Protein AF-A0A9P8L328-F1 (afdb_monomer)

Organism: NCBI:txid265104

Foldseek 3Di:
DCCQAPNAHQWHWDDPDVVDIDIDGDPRHPVVPDDDDDDQDDAQGDPRADDWAKFKAQQPDPVRDTHPPHDADDPPDDRVRIDIDITHPPDPVPHDPDLLVRLVVVQVVCLVVCVVCVVPFPQDDVPDPDRGAREDEAEEEDCRVVNQVSSQVVLVVVLVCCVVVVHPPVSGHNHHYPYYHYYD

Radius of gyration: 19.97 Å; Cα contacts (8 Å, |Δi|>4): 281; chains: 1; bounding box: 53×41×53 Å

Mean predicted aligned error: 4.33 Å

Solvent-accessible surface area (backbone atoms only — not comparable to full-atom values): 10918 Å² total; per-residue (Å²): 106,58,54,47,42,75,67,41,24,58,32,31,75,42,77,79,47,97,96,39,75,48,76,43,78,43,95,75,20,52,54,81,83,42,92,80,86,86,76,55,66,50,52,60,28,84,88,27,56,85,44,84,27,64,21,20,33,47,75,84,46,89,82,72,58,70,38,79,70,60,68,78,65,57,92,93,51,67,64,87,46,41,47,76,48,75,41,38,65,81,51,73,87,70,34,62,92,46,61,63,56,40,27,53,52,52,50,51,47,50,48,51,50,40,63,76,37,48,93,76,24,72,18,49,47,94,95,52,97,58,73,50,59,27,65,39,72,48,73,32,50,53,74,26,62,58,42,50,62,47,30,51,53,52,36,52,51,52,39,52,31,36,74,75,62,81,33,62,67,91,85,44,75,43,56,38,78,73,46,80,48,72,48,118

InterPro domains:
  IPR001563 Peptidase S10, serine carboxypeptidase [PF00450] (1-184)
  IPR001563 Peptidase S10, serine carboxypeptidase [PTHR11802] (2-177)
  IPR029058 Alpha/Beta hydrolase fold [G3DSA:3.40.50.1820] (1-184)
  IPR029058 Alpha/Beta hydrolase fold [SSF53474] (1-178)

Secondary structure (DSSP, 8-state):
-HIIIIISSSEEEEEEETTEEEEEE-TT-GGGTS-------STTSTT--SS-EEEEEETT-TT-PPBSS--PPPTTS-GGGEEEEEE----GGGS-SSHHHHHHHHHHHHHHHHHH-GGG-TTB-TT-SSB--EEEEEEEETTHHHHHHHHHHHHHHHHHHHHTTSS-TTS---EEEEEEEEE-

pLDDT: mean 94.42, std 3.82, range [80.0, 98.5]

Structure (mmCIF, N/CA/C/O backbone):
data_AF-A0A9P8L328-F1
#
_entry.id   AF-A0A9P8L328-F1
#
loop_
_atom_site.group_PDB
_atom_site.id
_atom_site.type_symbol
_atom_site.label_atom_id
_atom_site.label_alt_id
_atom_site.label_comp_id
_atom_site.label_asym_id
_atom_site.label_entity_id
_atom_site.label_seq_id
_atom_site.pdbx_PDB_ins_code
_atom_site.Cartn_x
_atom_site.Cartn_y
_atom_site.Cartn_z
_atom_site.occupancy
_atom_site.B_iso_or_equiv
_atom_site.auth_seq_id
_atom_site.auth_comp_id
_atom_site.auth_asym_id
_atom_site.auth_atom_id
_atom_site.pdbx_PDB_model_num
ATOM 1 N N . MET A 1 1 ? 2.496 -3.212 -5.712 1.00 90.44 1 MET A N 1
ATOM 2 C CA . MET A 1 1 ? 1.717 -4.483 -5.743 1.00 90.44 1 MET A CA 1
ATOM 3 C C . MET A 1 1 ? 2.555 -5.773 -5.618 1.00 90.44 1 MET A C 1
ATOM 5 O O . MET A 1 1 ? 2.170 -6.797 -6.176 1.00 90.44 1 MET A O 1
ATOM 9 N N . ILE A 1 2 ? 3.660 -5.785 -4.859 1.00 93.69 2 ILE A N 1
ATOM 10 C CA . ILE A 1 2 ? 4.486 -7.001 -4.679 1.00 93.69 2 ILE A CA 1
ATOM 11 C C . ILE A 1 2 ? 3.719 -8.055 -3.860 1.00 93.69 2 ILE A C 1
ATOM 13 O O . ILE A 1 2 ? 3.477 -9.147 -4.374 1.00 93.69 2 ILE A O 1
ATOM 17 N N . GLY A 1 3 ? 3.178 -7.666 -2.698 1.00 94.69 3 GLY A N 1
ATOM 18 C CA . GLY A 1 3 ? 2.357 -8.526 -1.832 1.00 94.69 3 GLY A CA 1
ATOM 19 C C . GLY A 1 3 ? 1.279 -9.335 -2.548 1.00 94.69 3 GLY A C 1
ATOM 20 O O . GLY A 1 3 ? 1.154 -10.543 -2.349 1.00 94.69 3 GLY A O 1
ATOM 21 N N . MET A 1 4 ? 0.534 -8.684 -3.443 1.00 95.50 4 MET A N 1
ATOM 22 C CA . MET A 1 4 ? -0.602 -9.305 -4.123 1.00 95.50 4 MET A CA 1
ATOM 23 C C . MET A 1 4 ? -0.194 -10.368 -5.151 1.00 95.50 4 MET A C 1
ATOM 25 O O . MET A 1 4 ? -0.882 -11.376 -5.275 1.00 95.50 4 MET A O 1
ATOM 29 N N . PHE A 1 5 ? 0.886 -10.151 -5.906 1.00 94.75 5 PHE A N 1
ATOM 30 C CA . PHE A 1 5 ? 1.243 -11.024 -7.033 1.00 94.75 5 PHE A CA 1
ATOM 31 C C . PHE A 1 5 ? 2.443 -11.935 -6.768 1.00 94.75 5 PHE A C 1
ATOM 33 O O . PHE A 1 5 ? 2.587 -12.951 -7.444 1.00 94.75 5 PHE A O 1
ATOM 40 N N . GLN A 1 6 ? 3.320 -11.589 -5.827 1.00 93.81 6 GLN A N 1
ATOM 41 C CA . GLN A 1 6 ? 4.581 -12.306 -5.610 1.00 93.81 6 GLN A CA 1
ATOM 42 C C . GLN A 1 6 ? 4.660 -12.980 -4.238 1.00 93.81 6 GLN A C 1
ATOM 44 O O . GLN A 1 6 ? 5.399 -13.952 -4.098 1.00 93.81 6 GLN A O 1
ATOM 49 N N . GLU A 1 7 ? 3.848 -12.557 -3.266 1.00 94.88 7 GLU A N 1
ATOM 50 C CA . GLU A 1 7 ? 3.974 -13.022 -1.882 1.00 94.88 7 GLU A CA 1
ATOM 51 C C . GLU A 1 7 ? 2.734 -13.782 -1.389 1.00 94.88 7 GLU A C 1
ATOM 53 O O . GLU A 1 7 ? 2.679 -15.009 -1.475 1.00 94.88 7 GLU A O 1
ATOM 58 N N . ASN A 1 8 ? 1.733 -13.075 -0.859 1.00 95.56 8 ASN A N 1
ATOM 59 C CA . ASN A 1 8 ? 0.643 -13.656 -0.072 1.00 95.56 8 ASN A CA 1
ATOM 60 C C . ASN A 1 8 ? -0.752 -13.441 -0.675 1.00 95.56 8 ASN A C 1
ATOM 62 O O . ASN A 1 8 ? -1.744 -13.809 -0.046 1.00 95.56 8 ASN A O 1
ATOM 66 N N . GLY A 1 9 ? -0.842 -12.862 -1.872 1.00 96.75 9 GLY A N 1
ATOM 67 C CA . GLY A 1 9 ? -2.117 -12.676 -2.554 1.00 96.75 9 GLY A CA 1
ATOM 68 C C . GLY A 1 9 ? -2.703 -13.948 -3.174 1.00 96.75 9 GLY A C 1
ATOM 69 O O . GLY A 1 9 ? -2.086 -15.019 -3.152 1.00 96.75 9 GLY A O 1
ATOM 70 N N . PRO A 1 10 ? -3.909 -13.828 -3.754 1.00 96.94 10 PRO A N 1
ATOM 71 C CA . PRO A 1 10 ? -4.712 -14.965 -4.211 1.00 96.94 10 PRO A CA 1
ATOM 72 C C . PRO A 1 10 ? -4.112 -15.701 -5.411 1.00 96.94 10 PRO A C 1
ATOM 74 O O . PRO A 1 10 ? -4.444 -16.858 -5.675 1.00 96.94 10 PRO A O 1
ATOM 77 N N . CYS A 1 11 ? -3.248 -15.038 -6.179 1.00 95.69 11 CYS A N 1
ATOM 78 C CA . CYS A 1 11 ? -2.655 -15.593 -7.384 1.00 95.69 11 CYS A CA 1
ATOM 79 C C . CYS A 1 11 ? -1.232 -15.080 -7.606 1.00 95.69 11 CYS A C 1
ATOM 81 O O . CYS A 1 11 ? -0.820 -14.068 -7.045 1.00 95.69 11 CYS A O 1
ATOM 83 N N . GLU A 1 12 ? -0.490 -15.791 -8.442 1.00 95.12 12 GLU A N 1
ATOM 84 C CA . GLU A 1 12 ? 0.842 -15.416 -8.901 1.00 95.12 12 GLU A CA 1
ATOM 85 C C . GLU A 1 12 ? 0.882 -15.310 -10.424 1.00 95.12 12 GLU A C 1
ATOM 87 O O . GLU A 1 12 ? 0.119 -15.980 -11.129 1.00 95.12 12 GLU A O 1
ATOM 92 N N . VAL A 1 13 ? 1.765 -14.451 -10.933 1.00 95.19 13 VAL A N 1
ATOM 93 C CA . VAL A 1 13 ? 2.001 -14.315 -12.374 1.00 95.19 13 VAL A CA 1
ATOM 94 C C . VAL A 1 13 ? 2.952 -15.421 -12.825 1.00 95.19 13 VAL A C 1
ATOM 96 O O . VAL A 1 13 ? 4.050 -15.553 -12.293 1.00 95.19 13 VAL A O 1
ATOM 99 N N . VAL A 1 14 ? 2.541 -16.196 -13.827 1.00 95.31 14 VAL A N 1
ATOM 100 C CA . VAL A 1 14 ? 3.309 -17.321 -14.380 1.00 95.31 14 VAL A CA 1
ATOM 101 C C . VAL A 1 14 ? 3.415 -17.223 -15.898 1.00 95.31 14 VAL A C 1
ATOM 103 O O . VAL A 1 14 ? 2.524 -16.695 -16.569 1.00 95.31 14 VAL A O 1
ATOM 106 N N . GLU A 1 15 ? 4.494 -17.767 -16.457 1.00 96.56 15 GLU A N 1
ATOM 107 C CA . GLU A 1 15 ? 4.615 -17.967 -17.900 1.00 96.56 15 GLU A CA 1
ATOM 108 C C . GLU A 1 15 ? 3.842 -19.234 -18.303 1.00 96.56 15 GLU A C 1
ATOM 110 O O . GLU A 1 15 ? 4.204 -20.349 -17.934 1.00 96.56 15 GLU A O 1
ATOM 115 N N . LEU A 1 16 ? 2.747 -19.062 -19.046 1.00 95.50 16 LEU A N 1
ATOM 116 C CA . LEU A 1 16 ? 1.892 -20.161 -19.512 1.00 95.50 16 LEU A CA 1
ATOM 117 C C . LEU A 1 16 ? 2.441 -20.813 -20.789 1.00 95.50 16 LEU A C 1
ATOM 119 O O . LEU A 1 16 ? 2.220 -21.993 -21.047 1.00 95.50 16 LEU A O 1
ATOM 123 N N . ALA A 1 17 ? 3.127 -20.021 -21.609 1.00 95.50 17 ALA A N 1
ATOM 124 C CA . ALA A 1 17 ? 3.868 -20.434 -22.794 1.00 95.50 17 ALA A CA 1
ATOM 125 C C . ALA A 1 17 ? 4.907 -19.352 -23.107 1.00 95.50 17 ALA A C 1
ATOM 127 O O . ALA A 1 17 ? 4.785 -18.239 -22.606 1.00 95.50 17 ALA A O 1
ATOM 128 N N . ARG A 1 18 ? 5.879 -19.639 -23.982 1.00 95.75 18 ARG A N 1
ATOM 129 C CA . ARG A 1 18 ? 6.946 -18.688 -24.337 1.00 95.75 18 ARG A CA 1
ATOM 130 C C . ARG A 1 18 ? 6.387 -17.301 -24.691 1.00 95.75 18 ARG A C 1
ATOM 132 O O . ARG A 1 18 ? 5.722 -17.149 -25.718 1.00 95.75 18 ARG A O 1
ATOM 139 N N . GLY A 1 19 ? 6.676 -16.305 -23.855 1.00 92.31 19 GLY A N 1
ATOM 140 C CA . GLY A 1 19 ? 6.232 -14.916 -24.021 1.00 92.31 19 GLY A CA 1
ATOM 141 C C . GLY A 1 19 ? 4.744 -14.660 -23.740 1.00 92.31 19 GLY A C 1
ATOM 142 O O . GLY A 1 19 ? 4.239 -13.594 -24.085 1.00 92.31 19 GLY A O 1
ATOM 143 N N . LYS A 1 20 ? 4.023 -15.616 -23.143 1.00 96.00 20 LYS A N 1
ATOM 144 C CA . LYS A 1 20 ? 2.618 -15.486 -22.735 1.00 96.00 20 LYS A CA 1
ATOM 145 C C . LYS A 1 20 ? 2.495 -15.680 -21.231 1.00 96.00 20 LYS A C 1
ATOM 147 O O . LYS A 1 20 ? 2.644 -16.791 -20.727 1.00 96.00 20 LYS A O 1
ATOM 152 N N . PHE A 1 21 ? 2.156 -14.601 -20.539 1.00 95.31 21 PHE A N 1
ATOM 153 C CA . PHE A 1 21 ? 1.958 -14.593 -19.095 1.00 95.31 21 PHE A CA 1
ATOM 154 C C . PHE A 1 21 ? 0.471 -14.651 -18.746 1.00 95.31 21 PHE A C 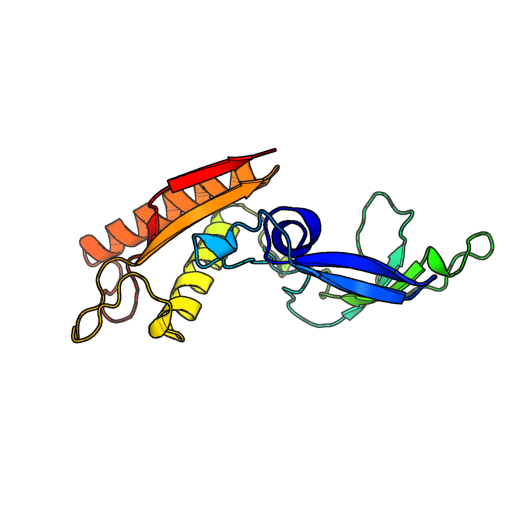1
ATOM 156 O O . PHE A 1 21 ? -0.374 -14.130 -19.475 1.00 95.31 21 PHE A O 1
ATOM 163 N N . GLY A 1 22 ? 0.159 -15.284 -17.624 1.00 96.12 22 GLY A N 1
ATOM 164 C CA . GLY A 1 22 ? -1.169 -15.291 -17.023 1.00 96.12 22 GLY A CA 1
ATOM 165 C C . GLY A 1 22 ? -1.064 -15.418 -15.511 1.00 96.12 22 GLY A C 1
ATOM 166 O O . GLY A 1 22 ? 0.029 -15.330 -14.954 1.00 96.12 22 GLY A O 1
ATOM 167 N N . THR A 1 23 ? -2.193 -15.624 -14.844 1.00 95.69 23 THR A N 1
ATOM 168 C CA . THR A 1 23 ? -2.228 -15.830 -13.395 1.00 95.69 23 THR A CA 1
ATOM 169 C C . THR A 1 23 ? -2.610 -17.263 -13.050 1.00 95.69 23 THR A C 1
ATOM 171 O O . THR A 1 23 ? -3.415 -17.898 -13.734 1.00 95.69 23 THR A O 1
ATOM 174 N N . LYS A 1 24 ? -2.030 -17.777 -11.966 1.00 95.38 24 LYS A N 1
ATOM 175 C CA . LYS A 1 24 ? -2.390 -19.057 -11.350 1.00 95.38 24 LYS A CA 1
ATOM 176 C C . LYS A 1 24 ? -2.744 -18.814 -9.885 1.00 95.38 24 LYS A C 1
ATOM 178 O O . LYS A 1 24 ? -2.057 -18.054 -9.213 1.00 95.38 24 LYS A O 1
ATOM 183 N N . ALA A 1 25 ? -3.809 -19.447 -9.393 1.00 96.25 25 ALA A N 1
ATOM 184 C CA . ALA A 1 25 ? -4.188 -19.357 -7.985 1.00 96.25 25 ALA A CA 1
ATOM 185 C C . ALA A 1 25 ? -3.077 -19.898 -7.068 1.00 96.25 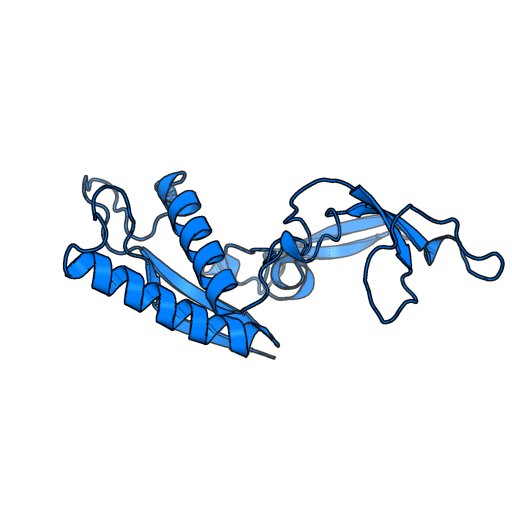25 ALA A C 1
ATOM 187 O O . ALA A 1 25 ? -2.458 -20.921 -7.375 1.00 96.25 25 ALA A O 1
ATOM 188 N N . ARG A 1 26 ? -2.846 -19.219 -5.940 1.00 94.81 26 ARG A N 1
ATOM 189 C CA . ARG A 1 26 ? -1.847 -19.602 -4.941 1.00 94.81 26 ARG A CA 1
ATOM 190 C C . ARG A 1 26 ? -2.442 -20.612 -3.958 1.00 94.81 26 ARG A C 1
ATOM 192 O O . ARG A 1 26 ? -3.555 -20.447 -3.448 1.00 94.81 26 ARG A O 1
ATOM 199 N N . ASP A 1 27 ? -1.676 -21.652 -3.642 1.00 94.25 27 ASP A N 1
ATOM 200 C CA . ASP A 1 27 ? -2.104 -22.665 -2.668 1.00 94.25 27 ASP A CA 1
ATOM 201 C C . ASP A 1 27 ? -2.159 -22.111 -1.235 1.00 94.25 27 ASP A C 1
ATOM 203 O O . ASP A 1 27 ? -3.006 -22.518 -0.444 1.00 94.25 27 ASP A O 1
ATOM 207 N N . TRP A 1 28 ? -1.313 -21.122 -0.935 1.00 94.12 28 TRP A N 1
ATOM 208 C CA . TRP A 1 28 ? -1.134 -20.524 0.394 1.00 94.12 28 TRP A CA 1
ATOM 209 C C . TRP A 1 28 ? -1.374 -19.005 0.416 1.00 94.12 28 TRP A C 1
ATOM 211 O O . TRP A 1 28 ? -0.710 -18.278 1.154 1.00 94.12 28 TRP A O 1
ATOM 221 N N . GLY A 1 29 ? -2.302 -18.516 -0.412 1.00 95.94 29 GLY A N 1
ATOM 222 C CA . GLY A 1 29 ? -2.766 -17.128 -0.346 1.00 95.94 29 GLY A CA 1
ATOM 223 C C . GLY A 1 29 ? -3.466 -16.840 0.985 1.00 95.94 29 GLY A C 1
ATOM 224 O O . GLY A 1 29 ? -4.205 -17.679 1.510 1.00 95.94 29 GLY A O 1
ATOM 225 N N . TRP A 1 30 ? -3.215 -15.669 1.566 1.00 95.88 30 TRP A N 1
ATOM 226 C CA . TRP A 1 30 ? -3.820 -15.269 2.841 1.00 95.88 30 TRP A CA 1
ATOM 227 C C . TRP A 1 30 ? -5.321 -14.962 2.705 1.00 95.88 30 TRP A C 1
ATOM 229 O O . TRP A 1 30 ? -6.051 -14.979 3.698 1.00 95.88 30 TRP A O 1
ATOM 239 N N . ASP A 1 31 ? -5.800 -14.747 1.478 1.00 95.00 31 ASP A N 1
ATOM 240 C CA . ASP A 1 31 ? -7.212 -14.551 1.138 1.00 95.00 31 ASP A CA 1
ATOM 241 C C . ASP A 1 31 ? -8.093 -15.763 1.499 1.00 95.00 31 ASP A C 1
ATOM 243 O O . ASP A 1 31 ? -9.305 -15.642 1.657 1.00 95.00 31 ASP A O 1
ATOM 247 N N . ARG A 1 32 ? -7.486 -16.936 1.722 1.00 94.31 32 ARG A N 1
ATOM 248 C CA . ARG A 1 32 ? -8.190 -18.153 2.158 1.00 94.31 32 ARG A CA 1
ATOM 249 C C . ARG A 1 32 ? -8.788 -18.065 3.560 1.00 94.31 32 ARG A C 1
ATOM 251 O O . ARG A 1 32 ? -9.722 -18.804 3.864 1.00 94.31 32 ARG A O 1
ATOM 258 N N . SER A 1 33 ? -8.249 -17.191 4.404 1.00 93.31 33 SER A N 1
ATOM 259 C CA . SER A 1 33 ? -8.665 -17.045 5.805 1.00 93.31 33 SER A CA 1
ATOM 260 C C . SER A 1 33 ? -9.038 -15.608 6.161 1.00 93.31 33 SER A C 1
ATOM 262 O O . SER A 1 33 ? -9.329 -15.317 7.321 1.00 93.31 33 SER A O 1
ATOM 264 N N . SER A 1 34 ? -8.968 -14.672 5.214 1.00 93.00 34 SER A N 1
ATOM 265 C CA . SER A 1 34 ? -9.132 -13.240 5.473 1.00 93.00 34 SER A CA 1
ATOM 266 C C . SER A 1 34 ? -9.556 -12.488 4.217 1.00 93.00 34 SER A C 1
ATOM 268 O O . SER A 1 34 ? -9.229 -12.882 3.107 1.00 93.00 34 SER A O 1
ATOM 270 N N . ASN A 1 35 ? -10.233 -11.355 4.392 1.00 93.88 35 ASN A N 1
ATOM 271 C CA . ASN A 1 35 ? -10.377 -10.373 3.319 1.00 93.88 35 ASN A CA 1
ATOM 272 C C . ASN A 1 35 ? -9.171 -9.433 3.369 1.00 93.88 35 ASN A C 1
ATOM 274 O O . ASN A 1 35 ? -8.864 -8.900 4.436 1.00 93.88 35 ASN A O 1
ATOM 278 N N . ILE A 1 36 ? -8.490 -9.233 2.240 1.00 96.00 36 ILE A N 1
ATOM 279 C CA . ILE A 1 36 ? -7.229 -8.482 2.188 1.00 96.00 36 ILE A CA 1
ATOM 280 C C . ILE A 1 36 ? -7.368 -7.298 1.248 1.00 96.00 36 ILE A C 1
ATOM 282 O O . ILE A 1 36 ? -7.897 -7.423 0.145 1.00 96.00 36 ILE A O 1
ATOM 286 N N . ILE A 1 37 ? -6.853 -6.155 1.689 1.00 96.06 37 ILE A N 1
ATOM 287 C CA . ILE A 1 37 ? -6.741 -4.943 0.886 1.00 96.06 37 ILE A CA 1
ATOM 288 C C . ILE A 1 37 ? -5.253 -4.682 0.664 1.00 96.06 37 ILE A C 1
ATOM 290 O O . ILE A 1 37 ? -4.507 -4.477 1.621 1.00 96.06 37 ILE A O 1
ATOM 294 N N . TYR A 1 38 ? -4.834 -4.670 -0.599 1.00 97.06 38 TYR A N 1
ATOM 295 C CA . TYR A 1 38 ? -3.501 -4.232 -1.002 1.00 97.06 38 TYR A CA 1
ATOM 296 C C . TYR A 1 38 ? -3.568 -2.774 -1.434 1.00 97.06 38 TYR A C 1
ATOM 298 O O . TYR A 1 38 ? -4.423 -2.400 -2.235 1.00 97.06 38 TYR A O 1
ATOM 306 N N . VAL A 1 39 ? -2.661 -1.955 -0.912 1.00 97.19 39 VAL A N 1
ATOM 307 C CA . VAL A 1 39 ? -2.661 -0.512 -1.151 1.00 97.19 39 VAL A CA 1
ATOM 308 C C . VAL A 1 39 ? -1.286 -0.108 -1.651 1.00 97.19 39 VAL A C 1
ATOM 310 O O . VAL A 1 39 ? -0.298 -0.277 -0.939 1.00 97.19 39 VAL A O 1
ATOM 313 N N . ASP A 1 40 ? -1.215 0.433 -2.865 1.00 97.50 40 ASP A N 1
ATOM 314 C CA . ASP A 1 40 ? -0.018 1.150 -3.292 1.00 97.50 40 ASP A CA 1
ATOM 315 C C . ASP A 1 40 ? -0.037 2.524 -2.614 1.00 97.50 40 ASP A C 1
ATOM 317 O O . ASP A 1 40 ? -0.978 3.303 -2.777 1.00 97.50 40 ASP A O 1
ATOM 321 N N . GLN A 1 41 ? 0.975 2.805 -1.802 1.00 96.31 41 GLN A N 1
ATOM 322 C CA . GLN A 1 41 ? 1.092 4.057 -1.063 1.00 96.31 41 GLN A CA 1
ATOM 323 C C . GLN A 1 41 ? 2.568 4.381 -0.805 1.00 96.31 41 GLN A C 1
ATOM 325 O O . GLN A 1 41 ? 3.366 3.444 -0.686 1.00 96.31 41 GLN A O 1
ATOM 330 N N . PRO A 1 42 ? 2.934 5.666 -0.646 1.00 96.19 42 PRO A N 1
ATOM 331 C CA . PRO A 1 42 ? 2.090 6.864 -0.768 1.00 96.19 42 PRO A CA 1
ATOM 332 C C . PRO A 1 42 ? 1.735 7.203 -2.227 1.00 96.19 42 PRO A C 1
ATOM 334 O O . PRO A 1 42 ? 1.919 6.391 -3.131 1.00 96.19 42 PRO A O 1
ATOM 337 N N . ASN A 1 43 ? 1.197 8.402 -2.469 1.00 95.94 43 ASN A N 1
ATOM 338 C CA . ASN A 1 43 ? 0.999 8.877 -3.835 1.00 95.94 43 ASN A CA 1
ATOM 339 C C . ASN A 1 43 ? 2.311 8.806 -4.643 1.00 95.94 43 ASN A C 1
ATOM 341 O O . ASN A 1 43 ? 3.390 9.036 -4.095 1.00 95.94 43 ASN A O 1
ATOM 345 N N . GLN A 1 44 ? 2.201 8.530 -5.940 1.00 93.94 44 GLN A N 1
ATOM 346 C CA . GLN A 1 44 ? 3.277 8.197 -6.884 1.00 93.94 44 GLN A CA 1
ATOM 347 C C . GLN A 1 44 ? 3.874 6.786 -6.767 1.00 93.94 44 GLN A C 1
ATOM 349 O O . GLN A 1 44 ? 4.796 6.458 -7.513 1.00 93.94 44 GLN A O 1
ATOM 354 N N . VAL A 1 45 ? 3.355 5.926 -5.884 1.00 94.00 45 VAL A N 1
ATOM 355 C CA . VAL A 1 45 ? 3.727 4.505 -5.841 1.00 94.00 45 VAL A CA 1
ATOM 356 C C . VAL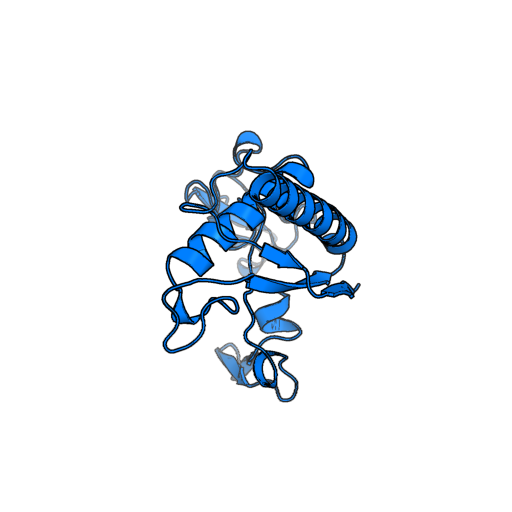 A 1 45 ? 2.757 3.687 -6.684 1.00 94.00 45 VAL A C 1
ATOM 358 O O . VAL A 1 45 ? 1.546 3.769 -6.495 1.00 94.00 45 VAL A O 1
ATOM 361 N N . GLY A 1 46 ? 3.294 2.852 -7.578 1.00 93.12 46 GLY A N 1
ATOM 362 C CA . GLY A 1 46 ? 2.515 1.895 -8.367 1.00 93.12 46 GLY A CA 1
ATOM 363 C C . GLY A 1 46 ? 1.364 2.559 -9.124 1.00 93.12 46 GLY A C 1
ATOM 364 O O . GLY A 1 46 ? 1.603 3.383 -10.004 1.00 93.12 46 GLY A O 1
ATOM 365 N N . PHE A 1 47 ? 0.124 2.196 -8.784 1.00 94.62 47 PHE A N 1
ATOM 366 C CA . PHE A 1 47 ? -1.080 2.775 -9.398 1.00 94.62 47 PHE A CA 1
ATOM 367 C C . PHE A 1 47 ? -1.674 3.982 -8.658 1.00 94.62 47 PHE A C 1
ATOM 369 O O . PHE A 1 47 ? -2.662 4.545 -9.125 1.00 94.62 47 PHE A O 1
ATOM 376 N N . SER A 1 48 ? -1.102 4.400 -7.531 1.00 96.19 48 SER A N 1
ATOM 377 C CA . SER A 1 48 ? -1.513 5.626 -6.844 1.00 96.19 48 SER A CA 1
ATOM 378 C C . SER A 1 48 ? -0.797 6.817 -7.471 1.00 96.19 48 SER A C 1
ATOM 380 O O . SER A 1 48 ? 0.417 6.939 -7.328 1.00 96.19 48 SER A O 1
ATOM 382 N N . TYR A 1 49 ? -1.527 7.689 -8.172 1.00 95.94 49 TYR A N 1
ATOM 383 C CA . TYR A 1 49 ? -0.960 8.846 -8.874 1.00 95.94 49 TYR A CA 1
ATOM 384 C C . TYR A 1 49 ? -1.782 10.126 -8.674 1.00 95.94 49 TYR A C 1
ATOM 386 O O . TYR A 1 49 ? -2.990 10.084 -8.443 1.00 95.94 49 TYR A O 1
ATOM 394 N N . ASP A 1 50 ? -1.122 11.280 -8.810 1.00 95.75 50 ASP A N 1
ATOM 395 C CA . ASP A 1 50 ? -1.764 12.600 -8.840 1.00 95.75 50 ASP A CA 1
ATOM 396 C C . ASP A 1 50 ? -2.262 12.970 -10.240 1.00 95.75 50 ASP A C 1
ATOM 398 O O . ASP A 1 50 ? -3.436 13.271 -10.439 1.00 95.75 50 ASP A O 1
ATOM 402 N N . SER A 1 51 ? -1.363 12.944 -11.221 1.00 96.00 51 SER A N 1
ATOM 403 C CA . SER A 1 51 ? -1.650 13.277 -12.611 1.00 96.00 51 SER A CA 1
ATOM 404 C C . SER A 1 51 ? -0.884 12.320 -13.515 1.00 96.00 51 SER A C 1
ATOM 406 O O . SER A 1 51 ? 0.307 12.107 -13.277 1.00 96.00 51 SER A O 1
ATOM 408 N N . PRO A 1 52 ? -1.529 11.750 -14.548 1.00 95.31 52 PRO A N 1
ATOM 409 C CA . PRO A 1 52 ? -0.846 10.872 -15.480 1.00 95.31 52 PRO A CA 1
ATOM 410 C C . PRO A 1 52 ? 0.166 11.686 -16.294 1.00 95.31 52 PRO A C 1
ATOM 412 O O . PRO A 1 52 ? -0.175 12.709 -16.892 1.00 95.31 52 PRO A O 1
ATOM 415 N N . ALA A 1 53 ? 1.409 11.223 -16.329 1.00 95.00 53 ALA A N 1
ATOM 416 C CA . ALA A 1 53 ? 2.499 11.812 -17.089 1.00 95.00 53 ALA A CA 1
ATOM 417 C C . ALA A 1 53 ? 3.167 10.739 -17.947 1.00 95.00 53 ALA A C 1
ATOM 419 O O . ALA A 1 53 ? 3.472 9.644 -17.479 1.00 95.00 53 ALA A O 1
ATOM 420 N N . ASN A 1 54 ? 3.402 11.048 -19.220 1.00 96.25 54 ASN A N 1
ATOM 421 C CA . ASN A 1 54 ? 4.160 10.149 -20.079 1.00 96.25 54 ASN A CA 1
ATOM 422 C C . ASN A 1 54 ? 5.625 10.176 -19.650 1.00 96.25 54 ASN A C 1
ATOM 424 O O . ASN A 1 54 ? 6.211 11.255 -19.553 1.00 96.25 54 ASN A O 1
ATOM 428 N N . GLY A 1 55 ? 6.213 9.001 -19.458 1.00 94.12 55 GLY A N 1
ATOM 429 C CA . GLY A 1 55 ? 7.624 8.851 -19.126 1.00 94.12 55 GLY A CA 1
ATOM 430 C C . GLY A 1 55 ? 8.229 7.587 -19.724 1.00 94.12 55 GLY A C 1
ATOM 431 O O . GLY A 1 55 ? 7.540 6.769 -20.347 1.00 94.12 55 GLY A O 1
ATOM 432 N N . SER A 1 56 ? 9.527 7.435 -19.505 1.00 93.62 56 SER A N 1
ATOM 433 C CA . SER A 1 56 ? 10.292 6.241 -19.862 1.00 93.62 56 SER A CA 1
ATOM 434 C C . SER A 1 56 ? 10.939 5.652 -18.619 1.00 93.62 56 SER A C 1
ATOM 436 O O . SER A 1 56 ? 11.459 6.384 -17.790 1.00 93.62 56 SER A O 1
ATOM 438 N N . PHE A 1 57 ? 10.920 4.334 -18.478 1.00 93.06 57 PHE A N 1
ATOM 439 C CA . PHE A 1 57 ? 11.514 3.637 -17.345 1.00 93.06 57 PHE A CA 1
ATOM 440 C C . PHE A 1 57 ? 12.702 2.803 -17.818 1.00 93.06 57 PHE A C 1
ATOM 442 O O . PHE A 1 57 ? 12.520 1.848 -18.578 1.00 93.06 57 PHE A O 1
ATOM 449 N N . ASP A 1 58 ? 13.905 3.168 -17.379 1.00 92.50 58 ASP A N 1
ATOM 450 C CA . ASP A 1 58 ? 15.120 2.397 -17.640 1.00 92.50 58 ASP A CA 1
ATOM 451 C C . ASP A 1 58 ? 15.236 1.271 -16.608 1.00 92.50 58 ASP A C 1
ATOM 453 O O . ASP A 1 58 ? 15.468 1.509 -15.425 1.00 92.50 58 ASP A O 1
ATOM 457 N N . LEU A 1 59 ? 15.095 0.024 -17.054 1.00 91.62 59 LEU A N 1
ATOM 458 C CA . LEU A 1 59 ? 15.227 -1.152 -16.189 1.00 91.62 59 LEU A CA 1
ATOM 459 C C . LEU A 1 59 ? 16.655 -1.347 -15.655 1.00 91.62 59 LEU A C 1
ATOM 461 O O . LEU A 1 59 ? 16.856 -2.181 -14.774 1.00 91.62 59 LEU A O 1
ATOM 465 N N . LEU A 1 60 ? 17.636 -0.629 -16.209 1.00 90.69 60 LEU A N 1
ATOM 466 C CA . LEU A 1 60 ? 19.036 -0.667 -15.791 1.00 90.69 60 LEU A CA 1
ATOM 467 C C . LEU A 1 60 ? 19.443 0.540 -14.935 1.00 90.69 60 LEU A C 1
ATOM 469 O O . LEU A 1 60 ? 20.595 0.593 -14.509 1.00 90.69 60 LEU A O 1
ATOM 473 N N . ASP A 1 61 ? 18.548 1.504 -14.708 1.00 88.06 61 ASP A N 1
ATOM 474 C CA . ASP A 1 61 ? 18.807 2.608 -13.788 1.00 88.06 61 ASP A CA 1
ATOM 475 C C . ASP A 1 61 ? 18.499 2.182 -12.347 1.00 88.06 61 ASP A C 1
ATOM 477 O O . ASP A 1 61 ? 17.360 1.867 -11.986 1.00 88.06 61 ASP A O 1
ATOM 481 N N . ASP A 1 62 ? 19.528 2.215 -11.501 1.00 85.31 62 ASP A N 1
ATOM 482 C CA . ASP A 1 62 ? 19.422 1.897 -10.077 1.00 85.31 62 ASP A CA 1
ATOM 483 C C . ASP A 1 62 ? 18.489 2.858 -9.327 1.00 85.31 62 ASP A C 1
ATOM 485 O O . ASP A 1 62 ? 17.946 2.488 -8.283 1.00 85.31 62 ASP A O 1
ATOM 489 N N . SER A 1 63 ? 18.257 4.068 -9.855 1.00 82.62 63 SER A N 1
ATOM 490 C CA . SER A 1 63 ? 17.321 5.022 -9.255 1.00 82.62 63 SER A CA 1
ATOM 491 C C . SER A 1 63 ? 15.869 4.534 -9.302 1.00 82.62 63 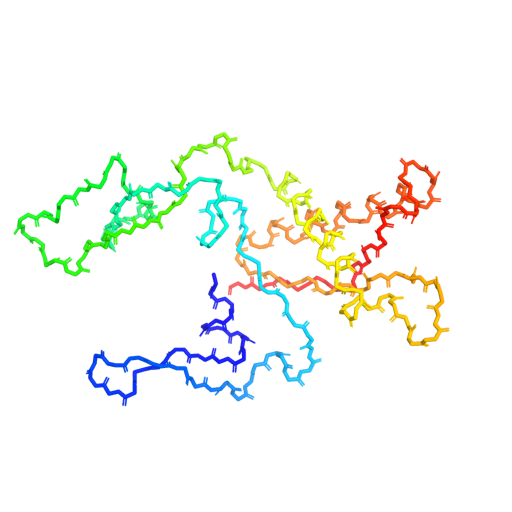SER A C 1
ATOM 493 O O . SER A 1 63 ? 15.063 4.954 -8.470 1.00 82.62 63 SER A O 1
ATOM 495 N N . ARG A 1 64 ? 15.541 3.633 -10.246 1.00 80.88 64 ARG A N 1
ATOM 496 C CA . ARG A 1 64 ? 14.196 3.080 -10.489 1.00 80.88 64 ARG A CA 1
ATOM 497 C C . ARG A 1 64 ? 13.096 4.144 -10.556 1.00 80.88 64 ARG A C 1
ATOM 499 O O . ARG A 1 64 ? 11.949 3.866 -10.2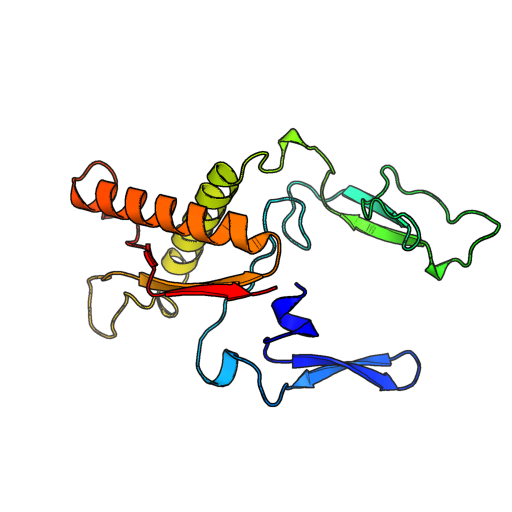06 1.00 80.88 64 ARG A O 1
ATOM 506 N N . ASN A 1 65 ? 13.436 5.348 -11.005 1.00 87.56 65 ASN A N 1
ATOM 507 C CA . ASN A 1 65 ? 12.481 6.421 -11.223 1.00 87.56 65 ASN A CA 1
ATOM 508 C C . ASN A 1 65 ? 12.161 6.538 -12.716 1.00 87.56 65 ASN A C 1
ATOM 510 O O . ASN A 1 65 ? 13.052 6.375 -13.550 1.00 87.56 65 ASN A O 1
ATOM 514 N N . PRO A 1 66 ? 10.908 6.848 -13.083 1.00 91.69 66 PRO A N 1
ATOM 515 C CA . PRO A 1 66 ? 10.606 7.200 -14.459 1.00 91.69 66 PRO A CA 1
ATOM 516 C C . PRO A 1 66 ? 11.311 8.504 -14.860 1.00 91.69 66 PRO A C 1
ATOM 518 O O . PRO A 1 66 ? 11.435 9.441 -14.069 1.00 91.69 66 PRO A O 1
ATOM 521 N N . ILE A 1 67 ? 11.729 8.562 -16.117 1.00 92.19 67 ILE A N 1
ATOM 522 C CA . ILE A 1 67 ? 12.375 9.698 -16.767 1.00 92.19 67 ILE A CA 1
ATOM 523 C C . ILE A 1 67 ? 11.299 10.545 -17.456 1.00 92.19 67 ILE A C 1
ATOM 525 O O . ILE A 1 67 ? 10.442 10.012 -18.172 1.00 92.19 67 ILE A O 1
ATOM 529 N N . TYR A 1 68 ? 11.362 11.863 -17.243 1.00 92.25 68 TYR A N 1
ATOM 530 C CA . TYR A 1 68 ? 10.445 12.846 -17.821 1.00 92.25 68 TYR A CA 1
ATOM 531 C C . TYR A 1 68 ? 11.221 13.974 -18.520 1.00 92.25 68 TYR A C 1
ATOM 533 O O . TYR A 1 68 ? 12.090 14.578 -17.885 1.00 92.25 68 TYR A O 1
ATOM 541 N N . PRO A 1 69 ? 10.874 14.344 -19.770 1.00 92.62 69 PRO A N 1
ATOM 542 C CA . PRO A 1 69 ? 9.900 13.696 -20.667 1.00 92.62 69 PRO A CA 1
ATOM 543 C C . PRO A 1 69 ? 10.361 12.291 -21.129 1.00 92.62 69 PRO A C 1
ATOM 545 O O . PRO A 1 69 ? 11.496 11.920 -20.849 1.00 92.62 69 PRO A O 1
ATOM 548 N N . PRO A 1 70 ? 9.516 11.502 -21.831 1.00 92.25 70 PRO A N 1
ATOM 549 C CA . PRO A 1 70 ? 9.922 10.200 -22.360 1.00 92.25 70 PRO A CA 1
ATOM 550 C C . PRO A 1 70 ? 11.149 10.304 -23.270 1.00 92.25 70 PRO A C 1
ATOM 552 O O . PRO A 1 70 ? 11.218 11.183 -24.133 1.00 92.25 70 PRO A O 1
ATOM 555 N N . GLU A 1 71 ? 12.066 9.355 -23.130 1.00 91.75 71 GLU A N 1
ATOM 556 C CA . GLU A 1 71 ? 13.300 9.258 -23.904 1.00 91.75 71 GLU A CA 1
ATOM 557 C C . GLU A 1 71 ? 13.311 8.009 -24.797 1.00 91.75 71 GLU A C 1
ATOM 559 O O . GLU A 1 71 ? 12.612 7.019 -24.567 1.00 91.75 71 GLU A O 1
ATOM 564 N N . SER A 1 72 ? 14.120 8.047 -25.856 1.00 89.69 72 SER A N 1
ATOM 565 C CA . SER A 1 72 ? 14.388 6.875 -26.691 1.00 89.69 72 SER A CA 1
ATOM 566 C C . SER A 1 72 ? 15.428 5.966 -26.042 1.00 89.69 72 SER A C 1
ATOM 568 O O . SER A 1 72 ? 16.399 6.462 -25.472 1.00 89.69 72 SER A O 1
ATOM 570 N N . THR A 1 73 ? 15.297 4.648 -26.220 1.00 90.06 73 THR A N 1
ATOM 571 C CA . THR A 1 73 ? 16.307 3.686 -25.756 1.00 90.06 73 THR A CA 1
ATOM 572 C C . THR A 1 73 ? 17.711 4.061 -26.262 1.00 90.06 73 THR A C 1
ATOM 574 O O . THR A 1 73 ? 17.868 4.323 -27.460 1.00 90.06 73 THR A O 1
ATOM 577 N N . PRO A 1 74 ? 18.748 4.041 -25.401 1.00 88.81 74 PRO A N 1
ATOM 578 C CA . PRO A 1 74 ? 20.122 4.280 -25.825 1.00 88.81 74 PRO A CA 1
ATOM 579 C C . PRO A 1 74 ? 20.571 3.315 -26.944 1.00 88.81 74 PRO A C 1
ATOM 581 O O . PRO A 1 74 ? 20.276 2.122 -26.857 1.00 88.81 74 PRO A O 1
ATOM 584 N N . PRO A 1 75 ? 21.354 3.763 -27.950 1.00 88.56 75 PRO A N 1
ATOM 585 C CA . PRO A 1 75 ? 21.670 2.969 -29.151 1.00 88.56 75 PRO A CA 1
ATOM 586 C C . PRO A 1 75 ? 22.367 1.624 -28.894 1.00 88.56 75 PRO A C 1
ATOM 588 O O . PRO A 1 75 ? 22.245 0.699 -29.689 1.00 88.56 75 PRO A O 1
ATOM 591 N N . ASN A 1 76 ? 23.100 1.512 -27.783 1.00 91.25 76 ASN A N 1
ATOM 592 C CA . ASN A 1 76 ? 23.865 0.316 -27.410 1.00 91.25 76 ASN A CA 1
ATOM 593 C C . ASN A 1 76 ? 23.105 -0.608 -26.447 1.00 91.25 76 ASN A C 1
ATOM 595 O O . ASN A 1 76 ? 23.714 -1.473 -25.816 1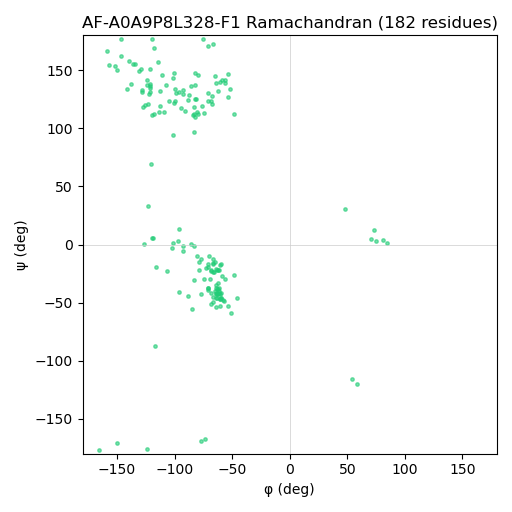.00 91.25 76 ASN A O 1
ATOM 599 N N . ARG A 1 77 ? 21.795 -0.403 -26.273 1.00 90.19 77 ARG A N 1
ATOM 600 C CA . ARG A 1 77 ? 20.966 -1.187 -25.359 1.00 90.19 77 ARG A CA 1
ATOM 601 C C . ARG A 1 77 ? 19.784 -1.813 -26.100 1.00 90.19 77 ARG A C 1
ATOM 603 O O . ARG A 1 77 ? 19.213 -1.178 -26.986 1.00 90.19 77 ARG A O 1
ATOM 610 N N . PRO A 1 78 ? 19.399 -3.055 -25.758 1.00 91.31 78 PRO A N 1
ATOM 611 C CA . PRO A 1 78 ? 18.190 -3.658 -26.303 1.00 91.31 78 PRO A CA 1
ATOM 612 C C . PRO A 1 78 ? 16.949 -2.821 -25.975 1.00 91.31 78 PRO A C 1
ATOM 614 O O . PRO A 1 78 ? 16.812 -2.334 -24.858 1.00 91.31 78 PRO A O 1
ATOM 617 N N . SER A 1 79 ? 15.998 -2.715 -26.906 1.00 89.38 79 SER A N 1
ATOM 618 C CA . SER A 1 79 ? 14.776 -1.913 -26.717 1.00 89.38 79 SER A CA 1
ATOM 619 C C . SER A 1 79 ? 13.961 -2.310 -25.482 1.00 89.38 79 SER A C 1
ATOM 621 O O . SER A 1 79 ? 13.314 -1.462 -24.881 1.00 89.38 79 SER A O 1
ATOM 623 N N . TYR A 1 80 ? 14.016 -3.581 -25.069 1.00 88.31 80 TYR A N 1
ATOM 624 C CA . TYR A 1 80 ? 13.290 -4.075 -23.896 1.00 88.31 80 TYR A CA 1
ATOM 625 C C . TYR A 1 80 ? 13.840 -3.562 -22.558 1.00 88.31 80 TYR A C 1
ATOM 627 O O . TYR A 1 80 ? 13.203 -3.791 -21.535 1.00 88.31 80 TYR A O 1
ATOM 635 N N . THR A 1 81 ? 15.004 -2.900 -22.528 1.00 91.06 81 THR A N 1
ATOM 636 C CA . THR A 1 81 ? 15.534 -2.297 -21.294 1.00 91.06 81 THR A CA 1
ATOM 637 C C . THR A 1 81 ? 14.891 -0.948 -20.977 1.00 91.06 81 THR A C 1
ATOM 639 O O . THR A 1 81 ? 15.116 -0.428 -19.894 1.00 91.06 81 THR A O 1
ATOM 642 N N . PHE A 1 82 ? 14.112 -0.379 -21.902 1.00 91.94 82 PHE A N 1
ATOM 643 C CA . PHE A 1 82 ? 13.411 0.892 -21.736 1.00 91.94 82 PHE A CA 1
ATOM 644 C C . PHE A 1 82 ? 11.913 0.688 -21.953 1.00 91.94 82 PHE A C 1
ATOM 646 O O . PHE A 1 82 ? 11.483 0.263 -23.026 1.00 91.94 82 PHE A O 1
ATOM 653 N N . LEU A 1 83 ? 11.109 1.006 -20.942 1.00 92.06 83 LEU A N 1
ATOM 654 C CA . LEU A 1 83 ? 9.657 0.869 -20.994 1.00 92.06 83 LEU A CA 1
ATOM 655 C C . LEU A 1 83 ? 9.008 2.251 -21.053 1.00 92.06 83 LEU A C 1
ATOM 657 O O . LEU A 1 83 ? 9.070 3.009 -20.090 1.00 92.06 83 LEU A O 1
ATOM 661 N N . ASN A 1 84 ? 8.356 2.572 -22.168 1.00 93.19 84 ASN A N 1
ATOM 662 C CA . ASN A 1 84 ? 7.541 3.781 -22.264 1.00 93.19 84 ASN A CA 1
ATOM 663 C C . ASN A 1 84 ? 6.160 3.522 -21.665 1.00 93.19 84 ASN A C 1
ATOM 665 O O . ASN A 1 84 ? 5.550 2.483 -21.925 1.00 93.19 84 ASN A O 1
ATOM 669 N N . GLY A 1 85 ? 5.653 4.477 -20.894 1.00 92.88 85 GLY A N 1
ATOM 670 C CA . GLY A 1 85 ? 4.370 4.331 -20.223 1.00 92.88 85 GLY A CA 1
ATOM 671 C C . GLY A 1 85 ? 3.821 5.642 -19.685 1.00 92.88 85 GLY A C 1
ATOM 672 O O . GLY A 1 85 ? 4.401 6.714 -19.867 1.00 92.88 85 GLY A O 1
ATOM 673 N N . SER A 1 86 ? 2.678 5.530 -19.016 1.00 94.62 86 SER A N 1
ATOM 674 C CA . SER A 1 86 ? 2.075 6.613 -18.246 1.00 94.62 86 SER A CA 1
ATOM 675 C C . SER A 1 86 ? 2.293 6.334 -16.759 1.00 94.62 86 SER A C 1
ATOM 677 O O . SER A 1 86 ? 1.918 5.274 -16.263 1.00 94.62 86 SER A O 1
ATOM 679 N N . PHE A 1 87 ? 2.909 7.285 -16.071 1.00 94.25 87 PHE A N 1
ATOM 680 C CA . PHE A 1 87 ? 3.306 7.235 -14.665 1.00 94.25 87 PHE A CA 1
ATOM 681 C C . PHE A 1 87 ? 2.686 8.423 -13.905 1.00 94.25 87 PHE A C 1
ATOM 683 O O . PHE A 1 87 ? 1.912 9.187 -14.480 1.00 94.25 87 PHE A O 1
ATOM 690 N N . SER A 1 88 ? 2.999 8.591 -12.618 1.00 95.19 88 SER A N 1
ATOM 691 C CA . SER A 1 88 ? 2.625 9.803 -11.864 1.00 95.19 88 SER A CA 1
ATOM 692 C C . SER A 1 88 ? 3.434 11.024 -12.313 1.00 95.19 88 SER A C 1
ATOM 694 O O . SER A 1 88 ? 4.417 10.881 -13.024 1.00 95.19 88 SER A O 1
ATOM 696 N N . SER A 1 89 ? 3.097 12.234 -11.864 1.00 94.25 89 SER A N 1
ATOM 697 C CA . SER A 1 89 ? 3.774 13.457 -12.327 1.00 94.25 89 SER A CA 1
ATOM 698 C C . SER A 1 89 ? 5.261 13.579 -11.961 1.00 94.25 89 SER A C 1
ATOM 700 O O . SER A 1 89 ? 5.941 14.459 -12.485 1.00 94.25 89 SER A O 1
ATOM 702 N N . GLY A 1 90 ? 5.762 12.769 -11.020 1.00 90.81 90 GLY A N 1
ATOM 703 C CA . GLY A 1 90 ? 7.110 12.907 -10.463 1.00 90.81 90 GLY A CA 1
ATOM 704 C C . GLY A 1 90 ? 7.284 14.133 -9.556 1.00 90.81 90 GLY A C 1
ATOM 705 O O . GLY A 1 90 ? 8.395 14.421 -9.118 1.00 90.81 90 GLY A O 1
ATOM 706 N N . ASN A 1 91 ? 6.217 14.889 -9.269 1.00 93.12 91 ASN A N 1
ATOM 707 C CA . ASN A 1 91 ? 6.293 16.099 -8.454 1.00 93.12 91 ASN A CA 1
ATOM 708 C C . ASN A 1 91 ? 6.483 15.749 -6.965 1.00 93.12 91 ASN A C 1
ATOM 710 O O . ASN A 1 91 ? 5.533 15.270 -6.344 1.00 93.12 91 ASN A O 1
ATOM 714 N N . PRO A 1 92 ? 7.629 16.050 -6.332 1.00 91.62 92 PRO A N 1
ATOM 715 C CA . PRO A 1 92 ? 7.862 15.689 -4.932 1.00 91.62 92 PRO A CA 1
ATOM 716 C C . PRO A 1 92 ? 6.886 16.367 -3.957 1.00 91.62 92 PRO A C 1
ATOM 718 O O . PRO A 1 92 ? 6.647 15.845 -2.873 1.00 91.62 92 PRO A O 1
ATOM 721 N N . ASN A 1 93 ? 6.265 17.488 -4.341 1.00 94.69 93 ASN A N 1
ATOM 722 C CA . ASN A 1 93 ? 5.252 18.161 -3.520 1.00 94.69 93 ASN A CA 1
ATOM 723 C C . ASN A 1 93 ? 3.878 17.473 -3.562 1.00 94.69 93 ASN A C 1
ATOM 725 O O . ASN A 1 93 ? 2.999 17.820 -2.779 1.00 94.69 93 ASN A O 1
ATOM 729 N N . ALA A 1 94 ? 3.672 16.534 -4.488 1.00 94.88 94 ALA A N 1
ATOM 730 C CA . ALA A 1 94 ? 2.435 15.773 -4.616 1.00 94.88 94 ALA A CA 1
ATOM 731 C C . ALA A 1 94 ? 2.508 14.404 -3.917 1.00 94.88 94 ALA A C 1
ATOM 733 O O . ALA A 1 94 ? 1.554 13.635 -3.998 1.00 94.88 94 ALA A O 1
ATOM 734 N N . THR A 1 95 ? 3.606 14.076 -3.232 1.00 95.50 95 THR A N 1
ATOM 735 C CA . THR A 1 95 ? 3.721 12.868 -2.403 1.00 95.50 95 THR A CA 1
ATOM 736 C C . THR A 1 95 ? 3.963 13.221 -0.936 1.00 95.50 95 THR A C 1
ATOM 738 O O . THR A 1 95 ? 4.193 14.375 -0.579 1.00 95.50 95 THR A O 1
ATOM 741 N N . THR A 1 96 ? 3.861 12.230 -0.054 1.00 95.00 96 THR A N 1
ATOM 742 C CA . THR A 1 96 ? 4.061 12.422 1.384 1.00 95.00 96 THR A CA 1
ATOM 743 C C . THR A 1 96 ? 5.551 12.401 1.707 1.00 95.00 96 THR A C 1
ATOM 745 O O . THR A 1 96 ? 6.225 11.418 1.407 1.00 95.00 96 THR A O 1
ATOM 748 N N . ASN A 1 97 ? 6.059 13.443 2.362 1.00 94.81 97 ASN A N 1
ATOM 749 C CA . ASN A 1 97 ? 7.473 13.539 2.741 1.00 94.81 97 ASN A CA 1
ATOM 750 C C . ASN A 1 97 ? 7.779 13.015 4.158 1.00 94.81 97 ASN A C 1
ATOM 752 O O . ASN A 1 97 ? 8.950 12.935 4.525 1.00 94.81 97 ASN A O 1
ATOM 756 N N . THR A 1 98 ? 6.763 12.644 4.945 1.00 96.50 98 THR A N 1
ATOM 757 C CA . THR A 1 98 ? 6.940 11.962 6.234 1.00 96.50 98 THR A CA 1
ATOM 758 C C . THR A 1 98 ? 5.983 10.787 6.386 1.00 96.50 98 THR A C 1
ATOM 760 O O . THR A 1 98 ? 4.900 10.751 5.796 1.00 96.50 98 THR A O 1
ATOM 763 N N . THR A 1 99 ? 6.385 9.837 7.227 1.00 97.31 99 THR A N 1
ATOM 764 C CA . THR A 1 99 ? 5.596 8.654 7.569 1.00 97.31 99 THR A CA 1
ATOM 765 C C . THR A 1 99 ? 4.277 9.014 8.261 1.00 97.31 99 THR A C 1
ATOM 767 O O . THR A 1 99 ? 3.269 8.343 8.044 1.00 97.31 99 THR A O 1
ATOM 770 N N . GLU A 1 100 ? 4.244 10.090 9.050 1.00 97.56 100 GLU A N 1
ATOM 771 C CA . GLU A 1 100 ? 3.027 10.601 9.686 1.00 97.56 100 GLU A CA 1
ATOM 772 C C . GLU A 1 100 ? 2.023 11.056 8.625 1.00 97.56 100 GLU A C 1
ATOM 774 O O . GLU A 1 100 ? 0.865 10.657 8.667 1.00 97.56 100 GLU A O 1
ATOM 779 N N . ILE A 1 101 ? 2.447 11.808 7.606 1.00 97.25 101 ILE A N 1
ATOM 780 C CA . ILE A 1 101 ? 1.534 12.224 6.531 1.00 97.25 101 ILE A CA 1
ATOM 781 C C . ILE A 1 101 ? 1.021 10.998 5.754 1.00 97.25 101 ILE A C 1
ATOM 783 O O . ILE A 1 101 ? -0.163 10.946 5.408 1.00 97.25 101 ILE A O 1
ATOM 787 N N . SER A 1 102 ? 1.853 9.972 5.535 1.00 97.94 102 SER A N 1
ATOM 788 C CA . SER A 1 102 ? 1.389 8.700 4.956 1.00 97.94 102 SER A CA 1
ATOM 789 C C . SER A 1 102 ? 0.333 8.015 5.842 1.00 97.94 102 SER A C 1
ATOM 791 O O . SER A 1 102 ? -0.652 7.483 5.325 1.00 97.94 102 SER A O 1
ATOM 793 N N . ALA A 1 103 ? 0.470 8.092 7.172 1.00 98.31 103 ALA A N 1
ATOM 794 C CA . ALA A 1 103 ? -0.508 7.558 8.123 1.00 98.31 103 ALA A CA 1
ATOM 795 C C . ALA A 1 103 ? -1.874 8.241 7.991 1.00 98.31 103 ALA A C 1
ATOM 797 O O . ALA A 1 103 ? -2.907 7.564 7.977 1.00 98.31 103 ALA A O 1
ATOM 798 N N . HIS A 1 104 ? -1.879 9.570 7.834 1.00 97.81 104 HIS A N 1
ATOM 799 C CA . HIS A 1 104 ? -3.096 10.338 7.574 1.00 97.81 104 HIS A CA 1
ATOM 800 C C . HIS A 1 104 ? -3.762 9.890 6.269 1.00 97.81 104 HIS A C 1
ATOM 802 O O . HIS A 1 104 ? -4.972 9.657 6.249 1.00 97.81 104 HIS A O 1
ATOM 808 N N . ALA A 1 105 ? -2.987 9.740 5.191 1.00 97.38 105 ALA A N 1
ATOM 809 C CA . ALA A 1 105 ? -3.509 9.323 3.893 1.00 97.38 105 ALA A CA 1
ATOM 810 C C . ALA A 1 105 ? -4.181 7.942 3.966 1.00 97.38 105 ALA A C 1
ATOM 812 O O . ALA A 1 105 ? -5.302 7.774 3.487 1.00 97.38 105 ALA A O 1
ATOM 813 N N . ILE A 1 106 ? -3.543 6.970 4.624 1.00 98.00 106 ILE A N 1
ATOM 814 C CA . ILE A 1 106 ? -4.092 5.616 4.756 1.00 98.00 106 ILE A CA 1
ATOM 815 C C . ILE A 1 106 ? -5.292 5.574 5.696 1.00 98.00 106 ILE A C 1
ATOM 817 O O . ILE A 1 106 ? -6.266 4.884 5.401 1.00 98.00 106 ILE A O 1
ATOM 821 N N . TRP A 1 107 ? -5.287 6.351 6.778 1.00 98.38 107 TRP A N 1
ATOM 822 C CA . TRP A 1 107 ? -6.471 6.488 7.620 1.00 98.38 107 TRP A CA 1
ATOM 823 C C . TRP A 1 107 ? -7.653 7.061 6.829 1.00 98.38 107 TRP A C 1
ATOM 825 O O . TRP A 1 107 ? -8.737 6.486 6.863 1.00 98.38 107 TRP A O 1
ATOM 835 N N . HIS A 1 108 ? -7.452 8.131 6.051 1.00 98.00 108 HIS A N 1
ATOM 836 C CA . HIS A 1 108 ? -8.498 8.692 5.189 1.00 98.00 108 HIS A CA 1
ATOM 837 C C . HIS A 1 108 ? -8.970 7.709 4.113 1.00 98.00 108 HIS A C 1
ATOM 839 O O . HIS A 1 108 ? -10.171 7.635 3.846 1.00 98.00 108 HIS A O 1
ATOM 845 N N . MET A 1 109 ? -8.060 6.923 3.534 1.00 97.62 109 MET A N 1
ATOM 846 C CA . MET A 1 109 ? -8.418 5.849 2.609 1.00 97.62 109 MET A CA 1
ATOM 847 C C . MET A 1 109 ? -9.322 4.818 3.292 1.00 97.62 109 MET A C 1
ATOM 849 O O . MET A 1 109 ? -10.370 4.496 2.741 1.00 97.62 109 MET A O 1
ATOM 853 N N . LEU A 1 110 ? -8.997 4.368 4.510 1.00 98.00 110 LEU A N 1
ATOM 854 C CA . LEU A 1 110 ? -9.835 3.431 5.268 1.00 98.00 110 LEU A CA 1
ATOM 855 C C . LEU A 1 110 ? -11.206 4.025 5.617 1.00 98.00 110 LEU A C 1
ATOM 857 O O . LEU A 1 110 ? -12.216 3.339 5.465 1.00 98.00 110 LEU A O 1
ATOM 861 N N . GLN A 1 111 ? -11.261 5.296 6.033 1.00 97.81 111 GLN A N 1
ATOM 862 C CA . GLN A 1 111 ? -12.522 6.013 6.271 1.00 97.81 111 GLN A CA 1
ATOM 863 C C . GLN A 1 111 ? -13.401 6.019 5.014 1.00 97.81 111 GLN A C 1
ATOM 865 O O . GLN A 1 111 ? -14.585 5.690 5.081 1.00 97.81 111 GLN A O 1
ATOM 870 N N . GLY A 1 112 ? -12.813 6.365 3.865 1.00 96.94 112 GLY A N 1
ATOM 871 C CA . GLY A 1 112 ? -13.511 6.414 2.585 1.00 96.94 112 GLY A CA 1
ATOM 872 C C . GLY A 1 112 ? -13.947 5.033 2.103 1.00 96.94 112 GLY A C 1
ATOM 873 O O . GLY A 1 112 ? -15.114 4.844 1.775 1.00 96.94 112 GLY A O 1
ATOM 874 N N . PHE A 1 113 ? -13.040 4.056 2.104 1.00 97.44 113 PHE A N 1
ATOM 875 C CA . PHE A 1 113 ? -13.300 2.702 1.620 1.00 97.44 113 PHE A CA 1
ATOM 876 C C . PHE A 1 113 ? -14.363 1.995 2.466 1.00 97.44 113 PHE A C 1
ATOM 878 O O . PHE A 1 113 ? -15.381 1.556 1.937 1.00 97.44 113 PHE A O 1
ATOM 885 N N . LEU A 1 114 ? -14.188 1.930 3.788 1.00 96.00 114 LEU A N 1
ATOM 886 C CA . LEU A 1 114 ? -15.136 1.241 4.671 1.00 96.00 114 LEU A CA 1
ATOM 887 C C . LEU A 1 114 ? -16.452 2.014 4.848 1.00 96.00 114 LEU A C 1
ATOM 889 O O . LEU A 1 114 ? -17.462 1.420 5.227 1.00 96.00 114 LEU A O 1
ATOM 893 N N . GLY A 1 115 ? -16.452 3.323 4.580 1.00 94.12 115 GLY A N 1
ATOM 894 C CA . GLY A 1 115 ? -17.662 4.142 4.529 1.00 94.12 115 GLY A CA 1
ATOM 895 C C . GLY A 1 115 ? -18.457 3.949 3.235 1.00 94.12 115 GLY A C 1
ATOM 896 O O . GLY A 1 115 ? -19.679 3.831 3.281 1.00 94.12 115 GLY A O 1
ATOM 897 N N . ALA A 1 116 ? -17.776 3.880 2.087 1.00 94.94 116 ALA A N 1
ATOM 898 C CA . ALA A 1 116 ? -18.397 3.656 0.780 1.00 94.94 116 ALA A CA 1
ATOM 899 C C . ALA A 1 116 ? -18.844 2.201 0.573 1.00 94.94 116 ALA A C 1
ATOM 901 O O . ALA A 1 116 ? -19.825 1.952 -0.127 1.00 94.94 116 ALA A O 1
ATOM 902 N N . PHE A 1 117 ? -18.148 1.246 1.196 1.00 93.94 117 PHE A N 1
ATOM 903 C CA . PHE A 1 117 ? -18.428 -0.186 1.098 1.00 93.94 117 PHE A CA 1
ATOM 904 C C . PHE A 1 117 ? -18.731 -0.795 2.478 1.00 93.94 117 PHE A C 1
ATOM 906 O O . PHE A 1 117 ? -17.948 -1.601 2.992 1.00 93.94 117 PHE A O 1
ATOM 913 N N . PRO A 1 118 ? -19.877 -0.450 3.097 1.00 91.00 118 PRO A N 1
ATOM 914 C CA . PRO A 1 118 ? -20.225 -0.917 4.440 1.00 91.00 118 PRO A CA 1
ATOM 915 C C . PRO A 1 118 ? -20.348 -2.445 4.545 1.00 91.00 118 PRO A C 1
ATOM 917 O O . PRO A 1 118 ? -20.169 -2.997 5.625 1.00 91.00 118 PRO A O 1
ATOM 920 N N . GLN A 1 119 ? -20.589 -3.156 3.438 1.00 91.44 119 GLN A N 1
ATOM 921 C CA . GLN A 1 119 ? -20.591 -4.622 3.401 1.00 91.44 119 GLN A CA 1
ATOM 922 C C . GLN A 1 119 ? -19.225 -5.252 3.715 1.00 91.44 119 GLN A C 1
ATOM 924 O O . GLN A 1 119 ? -19.172 -6.417 4.100 1.00 91.44 119 GLN A O 1
ATOM 929 N N . TYR A 1 120 ? -18.132 -4.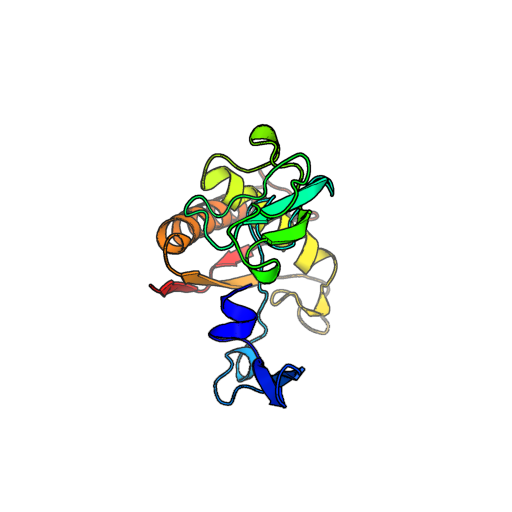499 3.556 1.00 92.69 120 TYR A N 1
ATOM 930 C CA . TYR A 1 120 ? -16.778 -4.931 3.910 1.00 92.69 120 TYR A CA 1
ATOM 931 C C . TYR A 1 120 ? -16.302 -4.336 5.235 1.00 92.69 120 TYR A C 1
ATOM 933 O O . TYR A 1 120 ? -15.172 -4.588 5.647 1.00 92.69 120 TYR A O 1
ATOM 941 N N . ASN A 1 121 ? -17.142 -3.552 5.913 1.00 94.81 121 ASN A N 1
ATOM 942 C CA . ASN A 1 121 ? -16.805 -2.968 7.197 1.00 94.81 121 ASN A CA 1
ATOM 943 C C . ASN A 1 121 ? -16.997 -4.003 8.320 1.00 94.81 121 ASN A C 1
ATOM 945 O O . ASN A 1 121 ? -18.135 -4.367 8.618 1.00 94.81 121 ASN A O 1
ATOM 949 N N . PRO A 1 122 ? -15.922 -4.444 9.003 1.00 94.00 122 PRO A N 1
ATOM 950 C CA . PRO A 1 122 ? -16.027 -5.441 10.070 1.00 94.00 122 PRO A CA 1
ATOM 951 C C . PRO A 1 122 ? -16.784 -4.930 11.308 1.00 94.00 122 PRO A C 1
ATOM 953 O O . PRO A 1 122 ? -17.228 -5.727 12.134 1.00 94.00 122 PRO A O 1
ATOM 956 N N . GLY A 1 123 ? -16.967 -3.612 11.438 1.00 93.31 123 GLY A N 1
ATOM 957 C CA . GLY A 1 123 ? -17.807 -2.998 12.465 1.00 93.31 123 GLY A CA 1
ATOM 958 C C . GLY A 1 123 ? -19.307 -3.052 12.155 1.00 93.31 123 GLY A C 1
ATOM 959 O O . GLY A 1 123 ? -20.127 -2.836 13.052 1.00 93.31 123 GLY A O 1
ATOM 960 N N . THR A 1 124 ? -19.696 -3.346 10.911 1.00 91.00 124 THR A N 1
ATOM 961 C CA . THR A 1 124 ? -21.098 -3.443 10.492 1.00 91.00 124 THR A CA 1
ATOM 962 C C . THR A 1 124 ? -21.615 -4.862 10.710 1.00 91.00 124 THR A C 1
ATOM 964 O O . THR A 1 124 ? -21.068 -5.835 10.199 1.00 91.00 124 THR A O 1
ATOM 967 N N . ARG A 1 125 ? -22.706 -4.995 11.473 1.00 83.00 125 ARG A N 1
ATOM 968 C CA . ARG A 1 125 ? -23.354 -6.286 11.746 1.00 83.00 125 ARG A CA 1
ATOM 969 C C . ARG A 1 125 ? -24.680 -6.391 10.990 1.00 83.00 125 ARG A C 1
ATOM 971 O O . ARG A 1 125 ? -25.446 -5.425 11.024 1.00 83.00 125 ARG A O 1
ATOM 978 N N . PRO A 1 126 ? -25.003 -7.544 10.373 1.00 81.19 126 PRO A N 1
ATOM 979 C CA . PRO A 1 126 ? -26.315 -7.759 9.770 1.00 81.19 126 PRO A CA 1
ATOM 980 C C . PRO A 1 126 ? -27.440 -7.481 10.777 1.00 81.19 126 PRO A C 1
ATOM 982 O O . PRO A 1 126 ? -27.430 -8.015 11.884 1.00 81.19 126 PRO A O 1
ATOM 985 N N . GLY A 1 127 ? -28.392 -6.620 10.407 1.00 81.31 127 GLY A N 1
ATOM 986 C CA . GLY A 1 127 ? -29.527 -6.244 11.260 1.00 81.31 127 GLY A CA 1
ATOM 987 C C . GLY A 1 127 ? -29.242 -5.171 12.322 1.00 81.31 127 GLY A C 1
ATOM 988 O O . GLY A 1 127 ? -30.137 -4.851 13.100 1.00 81.31 127 GLY A O 1
ATOM 989 N N . SER A 1 128 ? -28.035 -4.594 12.364 1.00 83.06 128 SER A N 1
ATOM 990 C CA . SER A 1 128 ? -27.709 -3.448 13.223 1.00 83.06 128 SER A CA 1
ATOM 991 C C . SER A 1 128 ? -27.742 -2.139 12.434 1.00 83.06 128 SER A C 1
ATOM 993 O O . SER A 1 128 ? -27.119 -2.031 11.383 1.00 83.06 128 SER A O 1
ATOM 995 N N . ASN A 1 129 ? -28.386 -1.111 12.993 1.00 80.00 129 ASN A N 1
ATOM 996 C CA . ASN A 1 129 ? -28.308 0.268 12.483 1.00 80.00 129 ASN A CA 1
ATOM 997 C C . ASN A 1 129 ? -27.097 1.039 13.040 1.00 80.00 129 ASN A C 1
ATOM 999 O O . ASN A 1 129 ? -26.929 2.223 12.761 1.00 80.00 129 ASN A O 1
ATOM 1003 N N . GLN A 1 130 ? -26.282 0.390 13.874 1.00 82.06 130 GLN A N 1
ATOM 1004 C CA . GLN A 1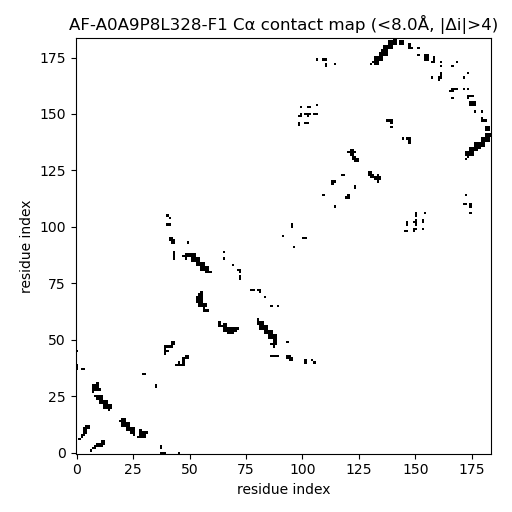 130 ? -25.073 0.960 14.455 1.00 82.06 130 GLN A CA 1
ATOM 1005 C C . GLN A 1 130 ? -23.843 0.248 13.899 1.00 82.06 130 GLN A C 1
ATOM 1007 O O . GLN A 1 130 ? -23.774 -0.986 13.908 1.00 82.06 130 GLN A O 1
ATOM 1012 N N . THR A 1 131 ? -22.866 1.042 13.470 1.00 88.12 131 THR A N 1
ATOM 1013 C CA . THR A 1 131 ? -21.534 0.569 13.093 1.00 88.12 131 THR A CA 1
ATOM 1014 C C . THR A 1 131 ? -20.642 0.622 14.328 1.00 88.12 131 THR A C 1
ATOM 1016 O O . THR A 1 131 ? -20.398 1.697 14.879 1.00 88.12 131 THR A O 1
ATOM 1019 N N . GLY A 1 132 ? -20.202 -0.547 14.793 1.00 92.81 132 GLY A N 1
ATOM 1020 C CA . GLY A 1 132 ? -19.205 -0.662 15.853 1.00 92.81 132 GLY A CA 1
ATOM 1021 C C . GLY A 1 132 ? -17.787 -0.398 15.333 1.00 92.81 132 GLY A C 1
ATOM 1022 O O . GLY A 1 132 ? -17.620 0.045 14.194 1.00 92.81 132 GLY A O 1
ATOM 1023 N N . PRO A 1 133 ? -16.754 -0.685 16.141 1.00 95.56 133 PRO A N 1
ATOM 1024 C CA . PRO A 1 133 ? -15.381 -0.534 15.693 1.00 95.56 133 PRO A CA 1
ATOM 1025 C C . PRO A 1 133 ? -15.013 -1.437 14.523 1.00 95.56 133 PRO A C 1
ATOM 1027 O O . PRO A 1 133 ? -15.290 -2.637 14.532 1.00 95.56 133 PRO A O 1
ATOM 1030 N N . ALA A 1 134 ? -14.379 -0.845 13.513 1.00 96.50 134 ALA A N 1
ATOM 1031 C CA . ALA A 1 134 ? -13.845 -1.557 12.370 1.00 96.50 134 ALA A CA 1
ATOM 1032 C C . ALA A 1 134 ? -12.466 -2.114 12.739 1.00 96.50 134 ALA A C 1
ATOM 1034 O O . ALA A 1 134 ? -11.463 -1.404 12.696 1.00 96.50 134 ALA A O 1
ATOM 1035 N N . GLY A 1 135 ? -12.430 -3.388 13.134 1.00 96.69 135 GLY A N 1
ATOM 1036 C CA . GLY A 1 135 ? -11.188 -4.098 13.421 1.00 96.69 135 GLY A CA 1
ATOM 1037 C C . GLY A 1 135 ? -10.348 -4.319 12.160 1.00 96.69 135 GLY A C 1
ATOM 1038 O O . GLY A 1 135 ? -10.807 -4.973 11.227 1.00 96.69 135 GLY A O 1
ATOM 1039 N N . VAL A 1 136 ? -9.115 -3.813 12.140 1.00 97.00 136 VAL A N 1
ATOM 1040 C CA . VAL A 1 136 ? -8.166 -3.956 11.026 1.00 97.00 136 VAL A CA 1
ATOM 1041 C C . VAL A 1 136 ? -6.890 -4.633 11.516 1.00 97.00 136 VAL A C 1
ATOM 1043 O O . VAL A 1 136 ? -6.337 -4.266 12.550 1.00 97.00 136 VAL A O 1
ATOM 1046 N N . ASN A 1 137 ? -6.394 -5.601 10.749 1.00 97.44 137 ASN A N 1
ATOM 1047 C CA . ASN A 1 137 ? -5.057 -6.161 10.930 1.00 97.44 137 ASN A CA 1
ATOM 1048 C C . ASN A 1 137 ? -4.130 -5.517 9.895 1.00 97.44 137 ASN A C 1
ATOM 1050 O O . ASN A 1 137 ? -4.401 -5.605 8.697 1.00 97.44 137 ASN A O 1
ATOM 1054 N N . LEU A 1 138 ? -3.063 -4.859 10.342 1.00 97.69 138 LEU A N 1
ATOM 1055 C CA . LEU A 1 138 ? -2.092 -4.212 9.463 1.00 97.69 138 LEU A CA 1
ATOM 1056 C C . LEU A 1 138 ? -0.869 -5.114 9.310 1.00 97.69 138 LEU A C 1
ATOM 1058 O O . LEU A 1 138 ? -0.235 -5.465 10.300 1.00 97.69 138 LEU A O 1
ATOM 1062 N N . PHE A 1 139 ? -0.529 -5.470 8.075 1.00 97.25 139 PHE A N 1
ATOM 1063 C CA . PHE A 1 139 ? 0.681 -6.223 7.755 1.00 97.25 139 PHE A CA 1
ATOM 1064 C C . PHE A 1 139 ? 1.546 -5.421 6.796 1.00 97.25 139 PHE A C 1
ATOM 1066 O O . PHE A 1 139 ? 1.049 -4.891 5.801 1.00 97.25 139 PHE A O 1
ATOM 1073 N N . THR A 1 140 ? 2.830 -5.311 7.115 1.00 96.94 140 THR A N 1
ATOM 1074 C CA . THR A 1 140 ? 3.798 -4.535 6.347 1.00 96.94 140 THR A CA 1
ATOM 1075 C C . THR A 1 140 ? 5.134 -5.273 6.252 1.00 96.94 140 THR A C 1
ATOM 1077 O O . THR A 1 140 ? 5.447 -6.121 7.084 1.00 96.94 140 THR A O 1
ATOM 1080 N N . GLU A 1 141 ? 5.931 -4.937 5.241 1.00 96.56 141 GLU A N 1
ATOM 1081 C CA . GLU A 1 141 ? 7.230 -5.560 4.957 1.00 96.56 141 GLU A CA 1
ATOM 1082 C C . GLU A 1 141 ? 8.298 -4.472 4.749 1.00 96.56 141 GLU A C 1
ATOM 1084 O O . GLU A 1 141 ? 7.990 -3.376 4.265 1.00 96.56 141 GLU A O 1
ATOM 1089 N N . SER A 1 142 ? 9.558 -4.750 5.096 1.00 96.56 142 SER A N 1
ATOM 1090 C CA . SER A 1 142 ? 10.712 -3.886 4.810 1.00 96.56 142 SER A CA 1
ATOM 1091 C C . SER A 1 142 ? 10.562 -2.481 5.425 1.00 96.56 142 SER A C 1
ATOM 1093 O O . SER A 1 142 ? 10.395 -2.349 6.642 1.00 96.56 142 SER A O 1
ATOM 1095 N N . TYR A 1 143 ? 10.571 -1.402 4.627 1.00 96.00 143 TYR A N 1
ATOM 1096 C CA . TYR A 1 143 ? 10.303 -0.034 5.110 1.00 96.00 143 TYR A CA 1
ATOM 1097 C C . TYR A 1 143 ? 8.908 0.110 5.747 1.00 96.00 143 TYR A C 1
ATOM 1099 O O . TYR A 1 143 ? 8.656 1.015 6.545 1.00 96.00 143 TYR A O 1
ATOM 1107 N N . GLY A 1 144 ? 8.025 -0.852 5.488 1.00 96.56 144 GLY A N 1
ATOM 1108 C CA . GLY A 1 144 ? 6.808 -1.114 6.237 1.00 96.56 144 GLY A CA 1
ATOM 1109 C C . GLY A 1 144 ? 6.984 -1.184 7.755 1.00 96.56 144 GLY A C 1
ATOM 1110 O O . GLY A 1 144 ? 6.052 -0.830 8.476 1.00 96.56 144 GLY A O 1
ATOM 1111 N N . GLY A 1 145 ? 8.168 -1.538 8.260 1.00 97.19 145 GLY A N 1
ATOM 1112 C CA . GLY A 1 145 ? 8.501 -1.465 9.685 1.00 97.19 145 GLY A CA 1
ATOM 1113 C C . GLY A 1 145 ? 8.561 -0.038 10.247 1.00 97.19 145 GLY A C 1
ATOM 1114 O O . GLY A 1 145 ? 8.481 0.145 11.459 1.00 97.19 145 GLY A O 1
ATOM 1115 N N . LYS A 1 146 ? 8.661 0.988 9.390 1.00 97.25 146 LYS A N 1
ATOM 1116 C CA . LYS A 1 146 ? 8.461 2.400 9.758 1.00 97.25 146 LYS A CA 1
ATOM 1117 C C . LYS A 1 146 ? 6.998 2.807 9.630 1.00 97.25 146 LYS A C 1
ATOM 1119 O O . LYS A 1 146 ? 6.477 3.438 10.545 1.00 97.25 146 LYS A O 1
ATOM 1124 N N . TYR A 1 147 ? 6.338 2.418 8.537 1.00 98.00 147 TYR A N 1
ATOM 1125 C CA . TYR A 1 147 ? 4.927 2.746 8.305 1.00 98.00 147 TYR A CA 1
ATOM 1126 C C . TYR A 1 147 ? 4.016 2.165 9.391 1.00 98.00 147 TYR A C 1
ATOM 1128 O O . TYR A 1 147 ? 3.267 2.901 10.025 1.00 98.00 147 TYR A O 1
ATOM 1136 N N . GLY A 1 148 ? 4.124 0.862 9.650 1.00 98.06 148 GLY A N 1
ATOM 1137 C CA . GLY A 1 148 ? 3.231 0.113 10.532 1.00 98.06 148 GLY A CA 1
ATOM 1138 C C . GLY A 1 148 ? 3.033 0.747 11.915 1.00 98.06 148 GLY A C 1
ATOM 1139 O O . GLY A 1 148 ? 1.900 1.090 12.255 1.00 98.06 148 GLY A O 1
ATOM 1140 N N . PRO A 1 149 ? 4.104 0.959 12.705 1.00 98.38 149 PRO A N 1
ATOM 1141 C CA . PRO A 1 149 ? 3.989 1.546 14.040 1.00 98.38 149 PRO A CA 1
ATOM 1142 C C . PRO A 1 149 ? 3.441 2.977 14.049 1.00 98.38 149 PRO A C 1
ATOM 1144 O O . PRO A 1 149 ? 2.658 3.326 14.926 1.00 98.38 149 PRO A O 1
ATOM 1147 N N . VAL A 1 150 ? 3.814 3.815 13.078 1.00 98.50 150 VAL A N 1
ATOM 1148 C CA . VAL A 1 150 ? 3.312 5.198 13.019 1.00 98.50 150 VAL A CA 1
ATOM 1149 C C . VAL A 1 150 ? 1.836 5.225 12.626 1.00 98.50 150 VAL A C 1
ATOM 1151 O O . VAL A 1 150 ? 1.069 6.007 13.182 1.00 98.50 150 VAL A O 1
ATOM 1154 N N . PHE A 1 151 ? 1.413 4.340 11.719 1.00 98.50 151 PHE A N 1
ATOM 1155 C CA . PHE A 1 151 ? 0.009 4.214 11.325 1.00 98.50 151 PHE A CA 1
ATOM 1156 C C . PHE A 1 151 ? -0.832 3.758 12.514 1.00 98.50 151 PHE A C 1
ATOM 1158 O O . PHE A 1 151 ? -1.857 4.369 12.801 1.00 98.50 151 PHE A O 1
ATOM 1165 N N . ALA A 1 152 ? -0.350 2.750 13.246 1.00 98.25 152 ALA A N 1
ATOM 1166 C CA . ALA A 1 152 ? -0.969 2.261 14.472 1.00 98.25 152 ALA A CA 1
ATOM 1167 C C . ALA A 1 152 ? -1.195 3.385 15.494 1.00 98.25 152 ALA A C 1
ATOM 1169 O O . ALA A 1 152 ? -2.325 3.596 15.935 1.00 98.25 152 ALA A O 1
ATOM 1170 N N . THR A 1 153 ? -0.144 4.147 15.814 1.00 98.38 153 THR A N 1
ATOM 1171 C CA . THR A 1 153 ? -0.228 5.286 16.739 1.00 98.38 153 THR A CA 1
ATOM 1172 C C . THR A 1 153 ? -1.243 6.319 16.258 1.00 98.38 153 THR A C 1
ATOM 1174 O O . THR A 1 153 ? -2.121 6.722 17.019 1.00 98.38 153 THR A O 1
ATOM 1177 N N . PHE A 1 154 ? -1.181 6.705 14.982 1.00 98.44 154 PHE A N 1
ATOM 1178 C CA . PHE A 1 154 ? -2.093 7.698 14.424 1.00 98.44 154 PHE A CA 1
ATOM 1179 C C . PHE A 1 154 ? -3.564 7.250 14.486 1.00 98.44 154 PHE A C 1
ATOM 1181 O O . PHE A 1 154 ? -4.442 8.060 14.793 1.00 98.44 154 PHE A O 1
ATOM 1188 N N . TRP A 1 155 ? -3.853 5.973 14.212 1.00 98.25 155 TRP A N 1
ATOM 1189 C CA . TRP A 1 155 ? -5.215 5.431 14.262 1.00 98.25 155 TRP A CA 1
ATOM 1190 C C . TRP A 1 155 ? -5.768 5.426 15.689 1.00 98.25 155 TRP A C 1
ATOM 1192 O O . TRP A 1 155 ? -6.887 5.895 15.901 1.00 98.25 155 TRP A O 1
ATOM 1202 N N . GLU A 1 156 ? -4.974 4.995 16.671 1.00 98.00 156 GLU A N 1
ATOM 1203 C CA . GLU A 1 156 ? -5.338 5.057 18.093 1.00 98.00 156 GLU A CA 1
ATOM 1204 C C . GLU A 1 156 ? -5.599 6.499 18.555 1.00 98.00 156 GLU A C 1
ATOM 1206 O O . GLU A 1 156 ? -6.587 6.779 19.238 1.00 98.00 156 GLU A O 1
ATOM 1211 N N . GLU A 1 157 ? -4.777 7.459 18.126 1.00 98.44 157 GLU A N 1
ATOM 1212 C CA . GLU A 1 157 ? -5.013 8.880 18.391 1.00 98.44 157 GLU A CA 1
ATOM 1213 C C . GLU A 1 157 ? -6.338 9.369 17.792 1.00 98.44 157 GLU A C 1
ATOM 1215 O O . GLU A 1 157 ? -7.091 10.081 18.465 1.00 98.44 157 GLU A O 1
ATOM 1220 N N . GLN A 1 158 ? -6.679 8.968 16.560 1.00 98.44 158 GLN A N 1
ATOM 1221 C CA . GLN A 1 158 ? -7.971 9.326 15.965 1.00 98.44 158 GLN A CA 1
ATOM 1222 C C . GLN A 1 158 ? -9.137 8.696 16.730 1.00 98.44 158 GLN A C 1
ATOM 1224 O O . GLN A 1 158 ? -10.137 9.376 16.976 1.00 98.44 158 GLN A O 1
ATOM 1229 N N . ASN A 1 159 ? -9.009 7.448 17.178 1.00 98.25 159 ASN A N 1
ATOM 1230 C CA . ASN A 1 159 ? -10.035 6.788 17.985 1.00 98.25 159 ASN A CA 1
ATOM 1231 C C . ASN A 1 159 ? -10.224 7.495 19.336 1.00 98.25 159 ASN A C 1
ATOM 1233 O O . ASN A 1 159 ? -11.360 7.771 19.728 1.00 98.25 1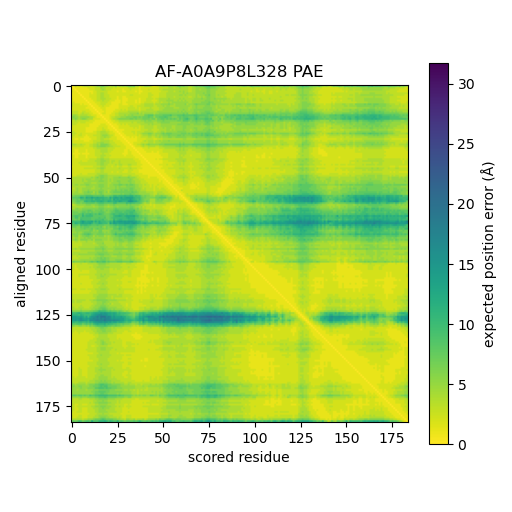59 ASN A O 1
ATOM 1237 N N . ASN A 1 160 ? -9.138 7.907 19.996 1.00 98.31 160 ASN A N 1
ATOM 1238 C CA . ASN A 1 160 ? -9.189 8.706 21.225 1.00 98.31 160 ASN A CA 1
ATOM 1239 C C . ASN A 1 160 ? -9.880 10.061 21.009 1.00 98.31 160 ASN A C 1
ATOM 1241 O O . ASN A 1 160 ? -10.724 10.470 21.813 1.00 98.31 160 ASN A O 1
ATOM 1245 N N . ARG A 1 161 ? -9.595 10.740 19.889 1.00 98.25 161 ARG A N 1
ATOM 1246 C CA . ARG A 1 161 ? -10.287 11.981 19.498 1.00 98.25 161 ARG A CA 1
ATOM 1247 C C . ARG A 1 161 ? -11.772 11.751 19.219 1.00 98.25 161 ARG A C 1
ATOM 1249 O O . ARG A 1 161 ? -12.591 12.610 19.533 1.00 98.25 161 ARG A O 1
ATOM 1256 N N . ARG A 1 162 ? -12.160 10.597 18.670 1.00 97.44 162 ARG A N 1
ATOM 1257 C CA . ARG A 1 162 ? -13.582 10.231 18.531 1.00 97.44 162 ARG A CA 1
ATOM 1258 C C . ARG A 1 162 ? -14.228 9.973 19.885 1.00 97.44 162 ARG A C 1
ATOM 1260 O O . ARG A 1 162 ? -15.358 10.402 20.114 1.00 97.44 162 ARG A O 1
ATOM 1267 N N . ALA A 1 163 ? -13.536 9.283 20.789 1.00 97.00 163 ALA A N 1
ATOM 1268 C CA . ALA A 1 163 ? -14.044 8.950 22.116 1.00 97.00 163 ALA A CA 1
ATOM 1269 C C . ALA A 1 163 ? -14.298 10.202 22.968 1.00 97.00 163 ALA A C 1
ATOM 1271 O O . ALA A 1 163 ? -15.358 10.299 23.588 1.00 97.00 163 ALA A O 1
ATOM 1272 N N . ASN A 1 164 ? -13.380 11.173 22.935 1.00 97.62 164 ASN A N 1
ATOM 1273 C CA . ASN A 1 164 ? -13.482 12.426 23.690 1.00 97.62 164 ASN A CA 1
ATOM 1274 C C . ASN A 1 164 ? -14.333 13.518 23.002 1.00 97.62 164 ASN A C 1
ATOM 1276 O O . ASN A 1 164 ? -14.509 14.595 23.564 1.00 97.62 164 ASN A O 1
ATOM 1280 N N . GLY A 1 165 ? -14.861 13.250 21.802 1.00 97.19 165 GLY A N 1
ATOM 1281 C CA . GLY A 1 165 ? -15.731 14.162 21.055 1.00 97.19 165 GLY A CA 1
ATOM 1282 C C . GLY A 1 165 ? -15.016 15.216 20.199 1.00 97.19 165 GLY A C 1
ATOM 1283 O O . GLY A 1 165 ? -15.693 15.985 19.522 1.00 97.19 165 GLY A O 1
ATOM 1284 N N . SER A 1 166 ? -13.680 15.237 20.164 1.00 97.88 166 SER A N 1
ATOM 1285 C CA . SER A 1 166 ? -12.900 16.134 19.291 1.00 97.88 166 SER A CA 1
ATOM 1286 C C . SER A 1 166 ? -12.981 15.756 17.807 1.00 97.88 166 SER A C 1
ATOM 1288 O O . SER A 1 166 ? -12.663 16.579 16.949 1.00 97.88 166 SER A O 1
ATOM 1290 N N . LEU A 1 167 ? -13.365 14.513 17.493 1.00 97.25 167 LEU A N 1
ATOM 1291 C CA . LEU A 1 167 ? -13.632 14.033 16.138 1.00 97.25 167 LEU A CA 1
ATOM 1292 C C . LEU A 1 167 ? -15.081 13.502 16.046 1.00 97.25 167 LEU A C 1
ATOM 1294 O O . LEU A 1 167 ? -15.477 12.689 16.886 1.00 97.25 167 LEU A O 1
ATOM 1298 N N . PRO A 1 168 ? -15.896 13.928 15.060 1.00 96.19 168 PRO A N 1
ATOM 1299 C CA . PRO A 1 168 ? -17.315 13.569 15.016 1.00 96.19 168 PRO A CA 1
ATOM 1300 C C . PRO A 1 168 ? -17.549 12.080 14.728 1.00 96.19 168 PRO A C 1
ATOM 1302 O O . PRO A 1 168 ? -17.147 11.567 13.685 1.00 96.19 168 PRO A O 1
ATOM 1305 N N . LYS A 1 169 ? -18.272 11.382 15.612 1.00 94.44 169 LYS A N 1
ATOM 1306 C CA . LYS A 1 169 ? -18.595 9.948 15.449 1.00 94.44 169 LYS A CA 1
ATOM 1307 C C . LYS A 1 169 ? -19.561 9.651 14.295 1.00 94.44 169 LYS A C 1
ATOM 1309 O O . LYS A 1 169 ? -19.595 8.526 13.817 1.00 94.44 169 LYS A O 1
ATOM 1314 N N . ASN A 1 170 ? -20.361 10.630 13.874 1.00 91.56 170 ASN A N 1
ATOM 1315 C CA . ASN A 1 170 ? -21.363 10.474 12.812 1.00 91.56 170 ASN A CA 1
ATOM 1316 C C . ASN A 1 170 ? -20.767 10.516 11.396 1.00 91.56 170 ASN A C 1
ATOM 1318 O O . ASN A 1 170 ? -21.395 10.016 10.470 1.00 91.56 170 ASN A O 1
ATOM 1322 N N . SER A 1 171 ? -19.582 11.104 11.228 1.00 92.50 171 SER A N 1
ATOM 1323 C CA . SER A 1 171 ? -18.894 11.218 9.938 1.00 92.50 171 SER A CA 1
ATOM 1324 C C . SER A 1 171 ? -17.539 10.511 9.918 1.00 92.50 171 SER A C 1
ATOM 1326 O O . SER A 1 171 ? -16.800 10.656 8.949 1.00 92.50 171 SER A O 1
ATOM 1328 N N . THR A 1 172 ? -17.183 9.794 10.989 1.00 96.50 172 THR A N 1
ATOM 1329 C CA . THR A 1 172 ? -15.927 9.042 11.073 1.00 96.50 172 THR A CA 1
ATOM 1330 C C . THR A 1 172 ? -16.126 7.670 11.706 1.00 96.50 172 THR A C 1
ATOM 1332 O O . THR A 1 172 ? -16.814 7.501 12.721 1.00 96.50 172 THR A O 1
ATOM 1335 N N . LEU A 1 173 ? -15.469 6.682 11.116 1.00 96.62 173 LEU A N 1
ATOM 1336 C CA . LEU A 1 173 ? -15.384 5.311 11.583 1.00 96.62 173 LEU A CA 1
ATOM 1337 C C . LEU A 1 173 ? -14.304 5.178 12.656 1.00 96.62 173 LEU A C 1
ATOM 1339 O O . LEU A 1 173 ? -13.284 5.867 12.630 1.00 96.62 173 LEU A O 1
ATOM 1343 N N . ASP A 1 174 ? -14.545 4.270 13.592 1.00 97.06 174 ASP A N 1
ATOM 1344 C CA . ASP A 1 174 ? -13.562 3.829 14.577 1.00 97.06 174 ASP A CA 1
ATOM 1345 C C . ASP A 1 174 ? -12.679 2.766 13.917 1.00 97.06 174 ASP A C 1
ATOM 1347 O O . ASP A 1 174 ? -13.182 1.693 13.580 1.00 97.06 174 ASP A O 1
ATOM 1351 N N . ILE A 1 175 ? -11.412 3.077 13.645 1.00 98.00 175 ILE A N 1
ATOM 1352 C CA . ILE A 1 175 ? -10.494 2.158 12.958 1.00 98.00 175 ILE A CA 1
ATOM 1353 C C . ILE A 1 175 ? -9.609 1.534 14.019 1.00 98.00 175 ILE A C 1
ATOM 1355 O O . ILE A 1 175 ? -8.605 2.117 14.422 1.00 98.00 175 ILE A O 1
ATOM 1359 N N . GLN A 1 176 ? -10.001 0.361 14.497 1.00 97.62 176 GLN A N 1
ATOM 1360 C CA . GLN A 1 176 ? -9.337 -0.284 15.615 1.00 97.62 176 GLN A CA 1
ATOM 1361 C C . GLN A 1 176 ? -8.284 -1.264 15.109 1.00 97.62 176 GLN A C 1
ATOM 1363 O O . GLN A 1 176 ? -8.615 -2.260 14.463 1.00 97.62 176 GLN A O 1
ATOM 1368 N N . LEU A 1 177 ? -7.019 -1.015 15.436 1.00 97.69 177 LEU A N 1
ATOM 1369 C CA . LEU A 1 177 ? -5.950 -1.949 15.115 1.00 97.69 177 LEU A CA 1
ATOM 1370 C C . LEU A 1 177 ? -6.068 -3.200 15.997 1.00 97.69 177 LEU A C 1
ATOM 1372 O O . LEU A 1 177 ? -6.077 -3.113 17.220 1.00 97.69 177 LEU A O 1
ATOM 1376 N N . GLN A 1 178 ? -6.155 -4.369 15.369 1.00 97.62 178 GLN A N 1
ATOM 1377 C CA . GLN A 1 178 ? -6.247 -5.663 16.054 1.00 97.62 178 GLN A CA 1
ATOM 1378 C C . GLN A 1 178 ? -4.876 -6.335 16.166 1.00 97.62 178 GLN A C 1
ATOM 1380 O O . GLN A 1 178 ? -4.520 -6.879 17.208 1.00 97.62 178 GLN A O 1
ATOM 1385 N N . SER A 1 179 ? -4.078 -6.256 15.102 1.00 97.38 179 SER A N 1
ATOM 1386 C CA . SER A 1 179 ? -2.698 -6.732 15.092 1.00 97.38 179 SER A CA 1
ATOM 1387 C C . SER A 1 179 ? -1.845 -5.919 14.131 1.00 97.38 179 SER A C 1
ATOM 1389 O O . SER A 1 179 ? -2.335 -5.476 13.089 1.00 97.38 179 SER A O 1
ATOM 1391 N N . LEU A 1 180 ? -0.554 -5.812 14.442 1.00 98.12 180 LEU A N 1
ATOM 1392 C CA . LEU A 1 180 ? 0.469 -5.291 13.544 1.00 98.12 180 LEU A CA 1
ATOM 1393 C C . LEU A 1 180 ? 1.501 -6.387 13.255 1.00 98.12 180 LEU A C 1
ATOM 1395 O O . LEU A 1 180 ? 2.236 -6.794 14.153 1.00 98.12 180 LEU A O 1
ATOM 1399 N N . GLY A 1 181 ? 1.549 -6.862 12.013 1.00 97.62 181 GLY A N 1
ATOM 1400 C CA . GLY A 1 181 ? 2.588 -7.761 11.520 1.00 97.62 181 GLY A CA 1
ATOM 1401 C C . GLY A 1 181 ? 3.646 -6.987 10.742 1.00 97.62 181 GLY A C 1
ATOM 1402 O O . GLY A 1 181 ? 3.307 -6.207 9.856 1.00 97.62 181 GLY A O 1
ATOM 1403 N N . ILE A 1 182 ? 4.919 -7.206 11.067 1.00 97.00 182 ILE A N 1
ATOM 1404 C CA . ILE A 1 182 ? 6.058 -6.591 10.377 1.00 97.00 182 ILE A CA 1
ATOM 1405 C C . ILE A 1 182 ? 6.992 -7.713 9.931 1.00 97.00 182 ILE A C 1
ATOM 1407 O O . ILE A 1 182 ? 7.483 -8.476 10.766 1.00 97.00 182 ILE A O 1
ATOM 1411 N N . THR A 1 183 ? 7.218 -7.815 8.627 1.00 93.38 183 THR A N 1
ATOM 1412 C CA . THR A 1 183 ? 8.105 -8.801 7.997 1.00 93.38 183 THR A CA 1
ATOM 1413 C C . THR A 1 183 ? 9.229 -8.105 7.229 1.00 93.38 183 THR A C 1
ATOM 1415 O O . THR A 1 183 ? 9.303 -6.872 7.202 1.00 93.38 183 THR A O 1
ATOM 1418 N N . ASN A 1 184 ? 10.153 -8.884 6.664 1.00 87.31 184 ASN A N 1
ATOM 1419 C CA . ASN A 1 184 ? 11.343 -8.371 5.992 1.00 87.31 184 ASN A CA 1
ATOM 1420 C C . ASN A 1 184 ? 11.498 -8.914 4.583 1.00 87.31 184 ASN A C 1
ATOM 1422 O O . ASN A 1 184 ? 11.441 -10.160 4.476 1.00 87.31 184 ASN A O 1
#

Sequence (184 aa):
MIGMFQENGPCEVVELARGKFGTKARDWGWDRSSNIIYVDQPNQVGFSYDSPANGSFDLLDDSRNPIYPPESTPPNRPSYTFLNGSFSSGNPNATTNTTEISAHAIWHMLQGFLGAFPQYNPGTRPGSNQTGPAGVNLFTESYGGKYGPVFATFWEEQNNRRANGSLPKNSTLDIQLQSLGITN